Protein AF-A0A1Y2D642-F1 (afdb_monomer)

pLDDT: mean 75.13, std 18.16, range [33.19, 97.56]

Foldseek 3Di:
DDDDDPPDPDVVVVLVVVVVVLVVVLVVVLVVVVVVVVVLLVVLVVLAPDDPPPPQVPLPPFDFPDALVRVLVLLVDDPCVVVVLLVVLLVLLVVLSDPDPPPPDDDDDDDPDPPSVVSNVLSSVSNSLSVSCVVQVVPVQAQEFEDAPPPQCDPPRCLPAPLNVLSRRLSSLCSVQVVQFRNSPDDPVLSVCNNVSPLVSSLVSNVRSQQSSFSGAYEYEYRPCVSNCPPPRVVVVVVVLVSVLVVQCVQVVSPRNDRGHHYKYKYKQLVNPPRSVVRQDPPWDWDFPPDPDDPDDDPPDDGIIITIHD

Secondary structure (DSSP, 8-state):
-------PPPHHHHHHHHHHHHHHHHHHHHHHHHHHHHHHHHHHHHH--S-TTTTTTTGGGS--SS-HHHHHHHHT--TTHHHHHHHHHHHHHHHHTS--TT----S--SS-HHHHHHHHHHHHHHHHHHHHHHHHHTSSSEEEEEEETTTT--TT-TT-HHHHHHHHHHHHHHHHSGGG---TT--HHHHHHHHTT-HHHHHHHHHHHHHHTTTSEEEEEEE-GGGGGSTTSHHHHHHHHHHHHHHHHHHHS--TT--PPEEEEEEE-GGG-SSHHHHS-TT-EEEE---TT--SS-------EEEEE-

Radius of gyration: 22.33 Å; Cα contacts (8 Å, |Δi|>4): 357; chains: 1; bounding box: 70×54×50 Å

Sequence (310 aa):
MPGSASLRPPLGDALHNRIASLEKNVEVAVSSTLEHLLDFERQTRLEQGQSNAQILAAVNSTKVFLTLNQLRDIVGVDSQLVNLDLEVAMLDAEQDASPTMNEIPGASDQMGEHHNLQEEAASLLMLLSCLLYRRLSKSGTVLPLIHLCGQHNGPDDPFNRPSGMLRHISAHLLDAEPDRVDLSAFNLDTIQGIQGSNLQYLQHLFRTPLMAATGRVVVLIIDEISWLEETPWDDEFGVVAQFWRNLVSVFNRGIPGQTGPVLKVLIKNPTVSRYAEQWLPNDSCVLDLADEGYTDEISLGFESAVGVAY

Organism: NCBI:txid1141098

Structure (mmCIF, N/CA/C/O backbone):
data_AF-A0A1Y2D642-F1
#
_entry.id   AF-A0A1Y2D642-F1
#
loop_
_atom_site.group_PDB
_atom_site.id
_atom_site.type_symbol
_atom_site.label_atom_id
_atom_site.label_alt_id
_atom_site.label_comp_id
_atom_site.label_asym_id
_atom_site.label_entity_id
_atom_site.label_seq_id
_atom_site.pdbx_PDB_ins_code
_atom_site.Cartn_x
_atom_site.Cartn_y
_atom_site.Cartn_z
_atom_site.occupancy
_atom_site.B_iso_or_equiv
_atom_site.auth_seq_id
_atom_site.auth_comp_id
_atom_site.auth_asym_id
_atom_site.auth_atom_id
_atom_site.pdbx_PDB_model_num
ATOM 1 N N . MET A 1 1 ? 48.994 32.990 -28.039 1.00 46.59 1 MET A N 1
ATOM 2 C CA . MET A 1 1 ? 47.558 32.719 -27.840 1.00 46.59 1 MET A CA 1
ATOM 3 C C . MET A 1 1 ? 47.397 32.132 -26.449 1.00 46.59 1 MET A C 1
ATOM 5 O O . MET A 1 1 ? 48.057 31.132 -26.192 1.00 46.59 1 MET A O 1
ATOM 9 N N . PRO A 1 2 ? 46.672 32.781 -25.526 1.00 44.19 2 PRO A N 1
ATOM 10 C CA . PRO A 1 2 ? 46.475 32.238 -24.189 1.00 44.19 2 PRO A CA 1
ATOM 11 C C . PRO A 1 2 ? 45.439 31.112 -24.260 1.00 44.19 2 PRO A C 1
ATOM 13 O O . PRO A 1 2 ? 44.370 31.286 -24.841 1.00 44.19 2 PRO A O 1
ATOM 16 N N . GLY A 1 3 ? 45.801 29.944 -23.727 1.00 46.41 3 GLY A N 1
ATOM 17 C CA . GLY A 1 3 ? 44.931 28.775 -23.667 1.00 46.41 3 GLY A CA 1
ATOM 18 C C . GLY A 1 3 ? 43.754 29.032 -22.732 1.00 46.41 3 GLY A C 1
ATOM 19 O O . GLY A 1 3 ? 43.944 29.373 -21.566 1.00 46.41 3 GLY A O 1
ATOM 20 N N . SER A 1 4 ? 42.544 28.881 -23.260 1.00 47.62 4 SER A N 1
ATOM 21 C CA . SER A 1 4 ? 41.301 28.899 -22.498 1.00 47.62 4 SER A CA 1
ATOM 22 C C . SER A 1 4 ? 41.257 27.672 -21.587 1.00 47.62 4 SER A C 1
ATOM 24 O O . SER A 1 4 ? 41.001 26.558 -22.046 1.00 47.62 4 SER A O 1
ATOM 26 N N . ALA A 1 5 ? 41.537 27.874 -20.300 1.00 49.25 5 ALA A N 1
ATOM 27 C CA . ALA A 1 5 ? 41.313 26.870 -19.272 1.00 49.25 5 ALA A CA 1
ATOM 28 C C . ALA A 1 5 ? 39.808 26.572 -19.203 1.00 49.25 5 ALA A C 1
ATOM 30 O O . ALA A 1 5 ? 39.004 27.451 -18.893 1.00 49.25 5 ALA A O 1
ATOM 31 N N . SER A 1 6 ? 39.432 25.342 -19.551 1.00 51.06 6 SER A N 1
ATOM 32 C CA . SER A 1 6 ? 38.058 24.862 -19.447 1.00 51.06 6 SER A CA 1
ATOM 33 C C . SER A 1 6 ? 37.718 24.692 -17.966 1.00 51.06 6 SER A C 1
ATOM 35 O O . SER A 1 6 ? 38.116 23.721 -17.329 1.00 51.06 6 SER A O 1
ATOM 37 N N . LEU A 1 7 ? 37.023 25.683 -17.409 1.00 47.72 7 LEU A N 1
ATOM 38 C CA . LEU A 1 7 ? 36.384 25.638 -16.096 1.00 47.72 7 LEU A CA 1
ATOM 39 C C . LEU A 1 7 ? 35.111 24.792 -16.207 1.00 47.72 7 LEU A C 1
ATOM 41 O O . LEU A 1 7 ? 34.004 25.323 -16.208 1.00 47.72 7 LEU A O 1
ATOM 45 N N . ARG A 1 8 ? 35.254 23.475 -16.360 1.00 46.72 8 ARG A N 1
ATOM 46 C CA . ARG A 1 8 ? 34.142 22.578 -16.042 1.00 46.72 8 ARG A CA 1
ATOM 47 C C . ARG A 1 8 ? 34.199 22.313 -14.538 1.00 46.72 8 ARG A C 1
ATOM 49 O O . ARG A 1 8 ? 35.253 21.876 -14.070 1.00 46.72 8 ARG A O 1
ATOM 56 N N . PRO A 1 9 ? 33.138 22.619 -13.770 1.00 48.28 9 PRO A N 1
ATOM 57 C CA . PRO A 1 9 ? 33.083 22.207 -12.376 1.00 48.28 9 PRO A CA 1
ATOM 58 C C . PRO A 1 9 ? 33.261 20.682 -12.307 1.00 48.28 9 PRO A C 1
ATOM 60 O O . PRO A 1 9 ? 32.799 19.979 -13.215 1.00 48.28 9 PRO A O 1
ATOM 63 N N . PRO A 1 10 ? 33.966 20.157 -11.290 1.00 55.72 10 PRO A N 1
ATOM 64 C CA . PRO A 1 10 ? 34.095 18.720 -11.124 1.00 55.72 10 PRO A CA 1
ATOM 65 C C . PRO A 1 10 ? 32.686 18.132 -11.014 1.00 55.72 10 PRO A C 1
ATOM 67 O O . PRO A 1 10 ? 31.860 18.618 -10.247 1.00 55.72 10 PRO A O 1
ATOM 70 N N . LEU A 1 11 ? 32.409 17.109 -11.822 1.00 47.12 11 LEU A N 1
ATOM 71 C CA . LEU A 1 11 ? 31.085 16.502 -12.003 1.00 47.12 11 LEU A CA 1
ATOM 72 C C . LEU A 1 11 ? 30.384 16.161 -10.669 1.00 47.12 11 LEU A C 1
ATOM 74 O O . LEU A 1 11 ? 29.165 16.263 -10.567 1.00 47.12 11 LEU A O 1
ATOM 78 N N . GLY A 1 12 ? 31.164 15.850 -9.626 1.00 46.94 12 GLY A N 1
ATOM 79 C CA . GLY A 1 12 ? 30.670 15.603 -8.270 1.00 46.94 12 GLY A CA 1
ATOM 80 C C . GLY A 1 12 ? 29.969 16.801 -7.619 1.00 46.94 12 GLY A C 1
ATOM 81 O O . GLY A 1 12 ? 28.929 16.610 -6.995 1.00 46.94 12 GLY A O 1
ATOM 82 N N . ASP A 1 13 ? 30.459 18.029 -7.812 1.00 54.34 13 ASP A N 1
ATOM 83 C CA . ASP A 1 13 ? 29.817 19.233 -7.258 1.00 54.34 13 ASP A CA 1
ATOM 84 C C . ASP A 1 13 ? 28.500 19.532 -7.985 1.00 54.34 13 ASP A C 1
ATOM 86 O O . ASP A 1 13 ? 27.524 19.966 -7.376 1.00 54.34 13 ASP A O 1
ATOM 90 N N . ALA A 1 14 ? 28.444 19.277 -9.295 1.00 53.94 14 ALA A N 1
ATOM 91 C CA . ALA A 1 14 ? 27.221 19.448 -10.076 1.00 53.94 14 ALA A CA 1
ATOM 92 C C . ALA A 1 14 ? 26.130 18.462 -9.629 1.00 53.94 14 ALA A C 1
ATOM 94 O O . ALA A 1 14 ? 24.973 18.851 -9.486 1.00 53.94 14 ALA A O 1
ATOM 95 N N . LEU A 1 15 ? 26.501 17.213 -9.349 1.00 49.19 15 LEU A N 1
ATOM 96 C CA . LEU A 1 15 ? 25.569 16.181 -8.909 1.00 49.19 15 LEU A CA 1
ATOM 97 C C . LEU A 1 15 ? 25.054 16.405 -7.485 1.00 49.19 15 LEU A C 1
ATOM 99 O O . LEU A 1 15 ? 23.849 16.352 -7.273 1.00 49.19 15 LEU A O 1
ATOM 103 N N . HIS A 1 16 ? 25.926 16.750 -6.532 1.00 56.56 16 HIS A N 1
ATOM 104 C CA . HIS A 1 16 ? 25.499 17.089 -5.167 1.00 56.56 16 HIS A CA 1
ATOM 105 C C . HIS A 1 16 ? 24.541 18.283 -5.155 1.00 56.56 16 HIS A C 1
ATOM 107 O O . HIS A 1 16 ? 23.543 18.273 -4.440 1.00 56.56 16 HIS A O 1
ATOM 113 N N . ASN A 1 17 ? 24.805 19.299 -5.982 1.00 63.34 17 ASN A N 1
ATOM 114 C CA . ASN A 1 17 ? 23.896 20.433 -6.125 1.00 63.34 17 ASN A CA 1
ATOM 115 C C . ASN A 1 17 ? 22.564 20.029 -6.782 1.00 63.34 17 ASN A C 1
ATOM 117 O O . ASN A 1 17 ? 21.526 20.559 -6.390 1.00 63.34 17 ASN A O 1
ATOM 121 N N . ARG A 1 18 ? 22.563 19.080 -7.733 1.00 58.78 18 ARG A N 1
ATOM 122 C CA . ARG A 1 18 ? 21.328 18.525 -8.317 1.00 58.78 18 ARG A CA 1
ATOM 123 C C . ARG A 1 18 ? 20.532 17.716 -7.300 1.00 58.78 18 ARG A C 1
ATOM 125 O O . ARG A 1 18 ? 19.336 17.947 -7.208 1.00 58.78 18 ARG A O 1
ATOM 132 N N . ILE A 1 19 ? 21.171 16.853 -6.508 1.00 55.72 19 ILE A N 1
ATOM 133 C CA . ILE A 1 19 ? 20.513 16.096 -5.432 1.00 55.72 19 ILE A CA 1
ATOM 134 C C . ILE A 1 19 ? 19.930 17.061 -4.402 1.00 55.72 19 ILE A C 1
ATOM 136 O O . ILE A 1 19 ? 18.740 16.997 -4.141 1.00 55.72 19 ILE A O 1
ATOM 140 N N . ALA A 1 20 ? 20.701 18.030 -3.903 1.00 65.88 20 ALA A N 1
ATOM 141 C CA . ALA A 1 20 ? 20.197 19.013 -2.941 1.00 65.88 20 ALA A CA 1
ATOM 142 C C . ALA A 1 20 ? 19.057 19.879 -3.516 1.00 65.88 20 ALA A C 1
ATOM 144 O O . ALA A 1 20 ? 18.110 20.233 -2.812 1.00 65.88 20 ALA A O 1
ATOM 145 N N . SER A 1 21 ? 19.121 20.226 -4.806 1.00 66.62 21 SER A N 1
ATOM 146 C CA . SER A 1 21 ? 18.031 20.932 -5.487 1.00 66.62 21 SER A CA 1
ATOM 147 C C . SER A 1 21 ? 16.805 20.042 -5.675 1.00 66.62 21 SER A C 1
ATOM 149 O O . SER A 1 21 ? 15.688 20.524 -5.506 1.00 66.62 21 SER A O 1
ATOM 151 N N . LEU A 1 22 ? 16.994 18.760 -5.994 1.00 58.06 22 LEU A N 1
ATOM 152 C CA . LEU A 1 22 ? 15.921 17.782 -6.114 1.00 58.06 22 LEU A CA 1
ATOM 153 C C . LEU A 1 22 ? 15.274 17.558 -4.752 1.00 58.06 22 LEU A C 1
ATOM 155 O O . LEU A 1 22 ? 14.072 17.714 -4.650 1.00 58.06 22 LEU A O 1
ATOM 159 N N . GLU A 1 23 ? 16.046 17.317 -3.694 1.00 62.22 23 GLU A N 1
ATOM 160 C CA . GLU A 1 23 ? 15.565 17.222 -2.314 1.00 62.22 23 GLU A CA 1
ATOM 161 C C . GLU A 1 23 ? 14.750 18.448 -1.916 1.00 62.22 23 GLU A C 1
ATOM 163 O O . GLU A 1 23 ? 13.693 18.303 -1.312 1.00 62.22 23 GLU A O 1
ATOM 168 N N . LYS A 1 24 ? 15.196 19.653 -2.289 1.00 69.25 24 LYS A N 1
ATOM 169 C CA . LYS A 1 24 ? 14.462 20.892 -2.023 1.00 69.25 24 LYS A CA 1
ATOM 170 C C . LYS A 1 24 ? 13.168 20.987 -2.833 1.00 69.25 24 LYS A C 1
ATOM 172 O O . LYS A 1 24 ? 12.138 21.362 -2.279 1.00 69.25 24 LYS A O 1
ATOM 177 N N . ASN A 1 25 ? 13.197 20.663 -4.124 1.00 60.81 25 ASN A N 1
ATOM 178 C CA . ASN A 1 25 ? 12.014 20.693 -4.990 1.00 60.81 25 ASN A CA 1
ATOM 179 C C . ASN A 1 25 ? 10.996 19.629 -4.566 1.00 60.81 25 ASN A C 1
ATOM 181 O O . ASN A 1 25 ? 9.805 19.910 -4.472 1.00 60.81 25 ASN A O 1
ATOM 185 N N . VAL A 1 26 ? 11.481 18.440 -4.221 1.00 58.78 26 VAL A N 1
ATOM 186 C CA . VAL A 1 26 ? 10.732 17.353 -3.598 1.00 58.78 26 VAL A CA 1
ATOM 187 C C . VAL A 1 26 ? 10.176 17.805 -2.261 1.00 58.78 26 VAL A C 1
ATOM 189 O O . VAL A 1 26 ? 9.001 17.596 -2.007 1.00 58.78 26 VAL A O 1
ATOM 192 N N . GLU A 1 27 ? 10.954 18.470 -1.410 1.00 63.81 27 GLU A N 1
ATOM 193 C CA . GLU A 1 27 ? 10.462 18.975 -0.131 1.00 63.81 27 GLU A CA 1
ATOM 194 C C . GLU A 1 27 ? 9.336 19.990 -0.334 1.00 63.81 27 GLU A C 1
ATOM 196 O O . GLU A 1 27 ? 8.335 19.925 0.377 1.00 63.81 27 GLU A O 1
ATOM 201 N N . VAL A 1 28 ? 9.439 20.867 -1.335 1.00 67.75 28 VAL A N 1
ATOM 202 C CA . VAL A 1 28 ? 8.366 21.798 -1.708 1.00 67.75 28 VAL A CA 1
ATOM 203 C C . VAL A 1 28 ? 7.140 21.049 -2.242 1.00 67.75 28 VAL A C 1
ATOM 205 O O . VAL A 1 28 ? 6.034 21.299 -1.764 1.00 67.75 28 VAL A O 1
ATOM 208 N N . ALA A 1 29 ? 7.311 20.102 -3.167 1.00 58.81 29 ALA A N 1
ATOM 209 C CA . ALA A 1 29 ? 6.216 19.330 -3.761 1.00 58.81 29 ALA A CA 1
ATOM 210 C C . ALA A 1 29 ? 5.511 18.432 -2.731 1.00 58.81 29 ALA A C 1
ATOM 212 O O . ALA A 1 29 ? 4.282 18.394 -2.664 1.00 58.81 29 ALA A O 1
ATOM 213 N N . VAL A 1 30 ? 6.279 17.756 -1.874 1.00 60.81 30 VAL A N 1
ATOM 214 C CA . VAL A 1 30 ? 5.790 16.946 -0.752 1.00 60.81 30 VAL A CA 1
ATOM 215 C C . VAL A 1 30 ? 5.088 17.83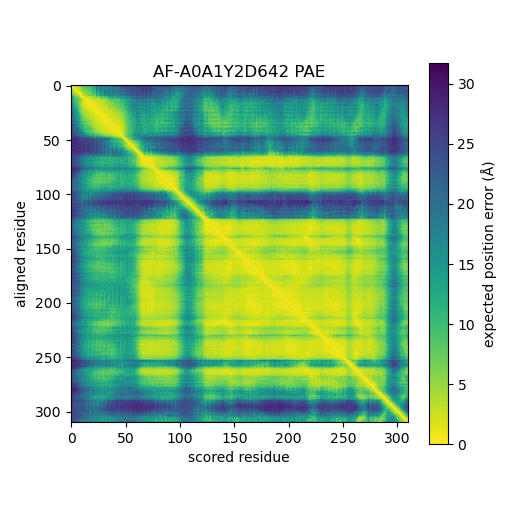1 0.268 1.00 60.81 30 VAL A C 1
ATOM 217 O O . VAL A 1 30 ? 4.024 17.449 0.742 1.00 60.81 30 VAL A O 1
ATOM 220 N N . SER A 1 31 ? 5.631 19.008 0.595 1.00 70.06 31 SER A N 1
ATOM 221 C CA . SER A 1 31 ? 4.986 19.941 1.530 1.00 70.06 31 SER A CA 1
ATOM 222 C C . SER A 1 31 ? 3.672 20.467 0.970 1.00 70.06 31 SER A C 1
ATOM 224 O O . SER A 1 31 ? 2.673 20.436 1.676 1.00 70.06 31 SER A O 1
ATOM 226 N N . SER A 1 32 ? 3.637 20.857 -0.305 1.00 67.88 32 SER A N 1
ATOM 227 C CA . SER A 1 32 ? 2.409 21.281 -0.983 1.00 67.88 32 SER A CA 1
ATOM 228 C C . SER A 1 32 ? 1.377 20.149 -1.036 1.00 67.88 32 SER A C 1
ATOM 230 O O . SER A 1 32 ? 0.223 20.343 -0.658 1.00 67.88 32 SER A O 1
ATOM 232 N N . THR A 1 33 ? 1.790 18.936 -1.414 1.00 62.44 33 THR A N 1
ATOM 233 C CA . THR A 1 33 ? 0.914 17.752 -1.427 1.00 62.44 33 THR A CA 1
ATOM 234 C C . THR A 1 33 ? 0.387 17.448 -0.026 1.00 62.44 33 THR A C 1
ATOM 236 O O . THR A 1 33 ? -0.803 17.196 0.150 1.00 62.44 33 THR A O 1
ATOM 239 N N . LEU A 1 34 ? 1.249 17.513 0.991 1.00 67.88 34 LEU A N 1
ATOM 240 C CA . LEU A 1 34 ? 0.874 17.319 2.386 1.00 67.88 34 LEU A CA 1
ATOM 241 C C . LEU A 1 34 ? -0.105 18.400 2.855 1.00 67.88 34 LEU A C 1
ATOM 243 O O . LEU A 1 34 ? -1.088 18.064 3.503 1.00 67.88 34 LEU A O 1
ATOM 247 N N . GLU A 1 35 ? 0.114 19.669 2.516 1.00 73.94 35 GLU A N 1
ATOM 248 C CA . GLU A 1 35 ? -0.814 20.762 2.821 1.00 73.94 35 GLU A CA 1
ATOM 249 C C . GLU A 1 35 ? -2.183 20.522 2.184 1.00 73.94 35 GLU A C 1
ATOM 251 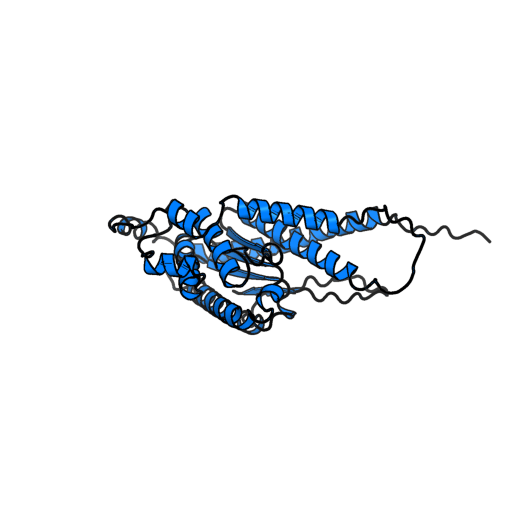O O . GLU A 1 35 ? -3.190 20.589 2.885 1.00 73.94 35 GLU A O 1
ATOM 256 N N . HIS A 1 36 ? -2.231 20.131 0.908 1.00 71.50 36 HIS A N 1
ATOM 257 C CA . HIS A 1 36 ? -3.478 19.767 0.236 1.00 71.50 36 HIS A CA 1
ATOM 258 C C . HIS A 1 36 ? -4.188 18.585 0.915 1.00 71.50 36 HIS A C 1
ATOM 260 O O . HIS A 1 36 ? -5.405 18.626 1.110 1.00 71.50 36 HIS A O 1
ATOM 266 N N . LEU A 1 37 ? -3.446 17.545 1.313 1.00 66.06 37 LEU A N 1
ATOM 267 C CA . LEU A 1 37 ? -3.997 16.391 2.032 1.00 66.06 37 LEU A CA 1
ATOM 268 C C . LEU A 1 37 ? -4.523 16.781 3.423 1.00 66.06 37 LEU A C 1
ATOM 270 O O . LEU A 1 37 ? -5.605 16.341 3.816 1.00 66.06 37 LEU A O 1
ATOM 274 N N . LEU A 1 38 ? -3.791 17.624 4.153 1.00 73.81 38 LEU A N 1
ATOM 275 C CA . LEU A 1 38 ? -4.173 18.108 5.481 1.00 73.81 38 LEU A CA 1
ATOM 276 C C . LEU A 1 38 ? -5.354 19.085 5.424 1.00 73.81 38 LEU A C 1
ATOM 278 O O . LEU A 1 38 ? -6.195 19.083 6.322 1.00 73.81 38 LEU A O 1
ATOM 282 N N . ASP A 1 39 ? -5.453 19.917 4.391 1.00 74.31 39 ASP A N 1
ATOM 283 C CA . ASP A 1 39 ? -6.594 20.811 4.181 1.00 74.31 39 ASP A CA 1
ATOM 284 C C . ASP A 1 39 ? -7.860 20.031 3.846 1.00 74.31 39 ASP A C 1
ATOM 286 O O . ASP A 1 39 ? -8.911 20.283 4.443 1.00 74.31 39 ASP A O 1
ATOM 290 N N . PHE A 1 40 ? -7.745 19.027 2.976 1.00 68.44 40 PHE A N 1
ATOM 291 C CA . PHE A 1 40 ? -8.832 18.096 2.699 1.00 68.44 40 PHE A CA 1
ATOM 292 C C . PHE A 1 40 ? -9.285 17.369 3.975 1.00 68.44 40 PHE A C 1
ATOM 294 O O . PHE A 1 40 ? -10.482 17.294 4.265 1.00 68.44 40 PHE A O 1
ATOM 301 N N . GLU A 1 41 ? -8.344 16.885 4.792 1.00 66.81 41 GLU A N 1
ATOM 302 C CA . GLU A 1 41 ? -8.649 16.268 6.086 1.00 66.81 41 GLU A CA 1
ATOM 303 C C . GLU A 1 41 ? -9.375 17.243 7.024 1.00 66.81 41 GLU A C 1
ATOM 305 O O . GLU A 1 41 ? -10.382 16.882 7.639 1.00 66.81 41 GLU A O 1
ATOM 310 N N . ARG A 1 42 ? -8.888 18.485 7.143 1.00 72.12 42 ARG A N 1
ATOM 311 C CA . ARG A 1 42 ? -9.503 19.513 7.993 1.00 72.12 42 ARG A CA 1
ATOM 312 C C . ARG A 1 42 ? -10.941 19.798 7.575 1.00 72.12 42 ARG A C 1
ATOM 314 O O . ARG A 1 42 ? -11.805 19.861 8.450 1.00 72.12 42 ARG A O 1
ATOM 321 N N . GLN A 1 43 ? -11.207 19.922 6.276 1.00 70.12 43 GLN A N 1
ATOM 322 C CA . GLN A 1 43 ? -12.568 20.076 5.750 1.00 70.12 43 GLN A CA 1
ATOM 323 C C . GLN A 1 43 ? -13.437 18.866 6.108 1.00 70.12 43 GLN A C 1
ATOM 325 O O . GLN A 1 43 ? -14.500 19.026 6.705 1.00 70.12 43 GLN A O 1
ATOM 330 N N . THR A 1 44 ? -12.919 17.659 5.874 1.00 62.62 44 THR A N 1
ATOM 331 C CA . THR A 1 44 ? -13.609 16.398 6.179 1.00 62.62 44 THR A CA 1
ATOM 332 C C . THR A 1 44 ? -13.963 16.291 7.671 1.00 62.62 44 THR A C 1
ATOM 334 O O . THR A 1 44 ? -15.079 15.927 8.030 1.00 62.62 44 THR A O 1
ATOM 337 N N . ARG A 1 45 ? -13.051 16.674 8.575 1.00 64.12 45 ARG A N 1
ATOM 338 C CA . ARG A 1 45 ? -13.286 16.650 10.031 1.00 64.12 45 ARG A CA 1
ATOM 339 C C . ARG A 1 45 ? -14.302 17.690 10.503 1.00 64.12 45 ARG A C 1
ATOM 341 O O . ARG A 1 45 ? -15.069 17.394 11.418 1.00 64.12 45 ARG A O 1
ATOM 348 N N . LEU A 1 46 ? -14.303 18.893 9.923 1.00 65.31 46 LEU A N 1
ATOM 349 C CA . LEU A 1 46 ? -15.261 19.950 10.278 1.00 65.31 46 LEU A CA 1
ATOM 350 C C . LEU A 1 46 ? -16.704 19.543 9.952 1.00 65.31 46 LEU A C 1
ATOM 352 O O . LEU A 1 46 ? -17.625 19.923 10.672 1.00 65.31 46 LEU A O 1
ATOM 356 N N . GLU A 1 47 ? -16.892 18.720 8.924 1.00 61.34 47 GLU A N 1
ATOM 357 C CA . GLU A 1 47 ? -18.200 18.209 8.510 1.00 61.34 47 GLU A CA 1
ATOM 358 C C . GLU A 1 47 ? -18.677 16.989 9.328 1.00 61.34 47 GLU A C 1
ATOM 360 O O . GLU A 1 47 ? -19.859 16.652 9.296 1.00 61.34 47 GLU A O 1
ATOM 365 N N . GLN A 1 48 ? -17.795 16.332 10.095 1.00 62.75 48 GLN A N 1
ATOM 366 C CA . GLN A 1 48 ? -18.018 14.977 10.638 1.00 62.75 48 GLN A CA 1
ATOM 367 C C . GLN A 1 48 ? -18.051 14.872 12.177 1.00 62.75 48 GLN A C 1
ATOM 369 O O . GLN A 1 48 ? -17.817 13.804 12.749 1.00 62.75 48 GLN A O 1
ATOM 374 N N . GLY A 1 49 ? -18.347 15.960 12.890 1.00 49.00 49 GLY A N 1
ATOM 375 C CA . GLY A 1 49 ? -18.431 15.946 14.354 1.00 49.00 49 GLY A CA 1
ATOM 376 C C . GLY A 1 49 ? -19.397 14.884 14.922 1.00 49.00 49 GLY A C 1
ATOM 377 O O . GLY A 1 49 ? -20.600 14.975 14.717 1.00 49.00 49 GLY A O 1
ATOM 378 N N . GLN A 1 50 ? -18.847 13.963 15.734 1.00 52.03 50 GLN A N 1
ATOM 379 C CA . GLN A 1 50 ? -19.512 13.054 16.698 1.00 52.03 50 GLN A CA 1
ATOM 380 C C . GLN A 1 50 ? -20.246 11.798 16.157 1.00 52.03 50 GLN A C 1
ATOM 382 O O . GLN A 1 50 ? -21.467 11.784 16.082 1.00 52.03 50 GLN A O 1
ATOM 387 N N . SER A 1 51 ? -19.538 10.671 15.936 1.00 53.44 51 SER A N 1
ATOM 388 C CA . SER A 1 51 ? -20.196 9.333 15.877 1.00 53.44 51 SER A CA 1
ATOM 389 C C . SER A 1 51 ? -19.324 8.085 16.183 1.00 53.44 51 SER A C 1
ATOM 391 O O . SER A 1 51 ? -19.844 6.969 16.206 1.00 53.44 51 SER A O 1
ATOM 393 N N . ASN A 1 52 ? -18.017 8.200 16.456 1.00 53.19 52 ASN A N 1
ATOM 394 C CA . ASN A 1 52 ? -17.111 7.027 16.399 1.00 53.19 52 ASN A CA 1
ATOM 395 C C . ASN A 1 52 ? -17.090 6.099 17.626 1.00 53.19 52 ASN A C 1
ATOM 397 O O . ASN A 1 52 ? -16.651 4.957 17.519 1.00 53.19 52 ASN A O 1
ATOM 401 N N . ALA A 1 53 ? -17.572 6.539 18.789 1.00 52.19 53 ALA A N 1
ATOM 402 C CA . ALA A 1 53 ? -17.425 5.760 20.023 1.00 52.19 53 ALA A CA 1
ATOM 403 C C . ALA A 1 53 ? -18.407 4.574 20.151 1.00 52.19 53 ALA A C 1
ATOM 405 O O . ALA A 1 53 ? -18.162 3.666 20.939 1.00 52.19 53 ALA A O 1
ATOM 406 N N . GLN A 1 54 ? -19.515 4.560 19.400 1.00 52.78 54 GLN A N 1
ATOM 407 C CA . GLN A 1 54 ? -20.593 3.575 19.592 1.00 52.78 54 GLN A CA 1
ATOM 408 C C . GLN A 1 54 ? -20.434 2.294 18.751 1.00 52.78 54 GLN A C 1
ATOM 410 O O . GLN A 1 54 ? -20.966 1.256 19.134 1.00 52.78 54 GLN A O 1
ATOM 415 N N . ILE A 1 55 ? -19.671 2.329 17.652 1.00 52.69 55 ILE A N 1
ATOM 416 C CA . ILE A 1 55 ? -19.509 1.182 16.735 1.00 52.69 55 ILE A CA 1
ATOM 417 C C . ILE A 1 55 ? -18.469 0.172 17.263 1.00 52.69 55 ILE A C 1
ATOM 419 O O . ILE A 1 55 ? -18.670 -1.035 17.158 1.00 52.69 55 ILE A O 1
ATOM 423 N N . LEU A 1 56 ? -17.409 0.644 17.931 1.00 49.03 56 LEU A N 1
ATOM 424 C CA . LEU A 1 56 ? -16.335 -0.201 18.483 1.00 49.03 56 LEU A CA 1
ATOM 425 C C . LEU A 1 56 ? -16.789 -1.133 19.624 1.00 49.03 56 LEU A C 1
ATOM 427 O O . LEU A 1 56 ? -16.179 -2.174 19.846 1.00 49.03 56 LEU A O 1
ATOM 431 N N . ALA A 1 57 ? -17.872 -0.805 20.335 1.00 49.00 57 ALA A N 1
ATOM 432 C CA . ALA A 1 57 ? -18.345 -1.611 21.463 1.00 49.00 57 ALA A CA 1
ATOM 433 C C . ALA A 1 57 ? -19.109 -2.887 21.043 1.00 49.00 57 ALA A C 1
ATOM 435 O O . ALA A 1 57 ? -19.221 -3.817 21.841 1.00 49.00 57 ALA A O 1
ATOM 436 N N . ALA A 1 58 ? -19.626 -2.957 19.809 1.00 49.22 58 ALA A N 1
ATOM 437 C CA . ALA A 1 58 ? -20.477 -4.061 19.350 1.00 49.22 58 ALA A CA 1
ATOM 438 C C . ALA A 1 58 ? -19.699 -5.263 18.769 1.00 49.22 58 ALA A C 1
ATOM 440 O O . ALA A 1 58 ? -20.224 -6.375 18.741 1.00 49.22 58 ALA A O 1
ATOM 441 N N . VAL A 1 59 ? -18.444 -5.067 18.350 1.00 53.44 59 VAL A N 1
ATOM 442 C CA . VAL A 1 59 ? -17.621 -6.086 17.661 1.00 53.44 59 VAL A CA 1
ATOM 443 C C . VAL A 1 59 ? -17.105 -7.184 18.616 1.00 53.44 59 VAL A C 1
ATOM 445 O O . VAL A 1 59 ? -16.807 -8.300 18.199 1.00 53.44 59 VAL A O 1
ATOM 448 N N . ASN A 1 60 ? -17.107 -6.940 19.930 1.00 48.34 60 ASN A N 1
ATOM 449 C CA . ASN A 1 60 ? -16.469 -7.806 20.934 1.00 48.34 60 ASN A CA 1
ATOM 450 C C . ASN A 1 60 ? -17.235 -9.086 21.346 1.00 48.34 60 ASN A C 1
ATOM 452 O O . ASN A 1 60 ? -16.845 -9.721 22.325 1.00 48.34 60 ASN A O 1
ATOM 456 N N . SER A 1 61 ? -18.310 -9.498 20.656 1.00 51.28 61 SER A N 1
ATOM 457 C CA . SER A 1 61 ? -19.068 -10.716 21.036 1.00 51.28 61 SER A CA 1
ATOM 458 C C . SER A 1 61 ? -18.954 -11.898 20.066 1.00 51.28 61 SER A C 1
ATOM 460 O O . SER A 1 61 ? -19.435 -12.993 20.367 1.00 51.28 61 SER A O 1
ATOM 462 N N . THR A 1 62 ? -18.289 -11.720 18.926 1.00 57.91 62 THR A N 1
ATOM 463 C CA . THR A 1 62 ? -18.144 -12.767 17.908 1.00 57.91 62 THR A CA 1
ATOM 464 C C . THR A 1 62 ? -16.903 -13.611 18.178 1.00 57.91 62 THR A C 1
ATOM 466 O O . THR A 1 62 ? -15.813 -13.097 18.415 1.00 57.91 62 THR A O 1
ATOM 469 N N . LYS A 1 63 ? -17.054 -14.938 18.159 1.00 61.72 63 LYS A N 1
ATOM 470 C CA . LYS A 1 63 ? -15.955 -15.881 18.389 1.00 61.72 63 LYS A CA 1
ATOM 471 C C . LYS A 1 63 ? -14.983 -15.830 17.206 1.00 61.72 63 LYS A C 1
ATOM 473 O O . LYS A 1 63 ? -15.247 -16.431 16.170 1.00 61.72 63 LYS A O 1
ATOM 478 N N . VAL A 1 64 ? -13.881 -15.104 17.361 1.00 72.25 64 VAL A N 1
ATOM 479 C CA . VAL A 1 64 ? -12.845 -14.981 16.328 1.00 72.25 64 VAL A CA 1
ATOM 480 C C . VAL A 1 64 ? -12.087 -16.311 16.199 1.00 72.25 64 VAL A C 1
ATOM 482 O O . VAL A 1 64 ? -11.660 -16.887 17.199 1.00 72.25 64 VAL A O 1
ATOM 485 N N . PHE A 1 65 ? -11.959 -16.823 14.971 1.00 84.75 65 PHE A N 1
ATOM 486 C CA . PHE A 1 65 ? -11.294 -18.102 14.666 1.00 84.75 65 PHE A CA 1
ATOM 487 C C . PHE A 1 65 ? -9.760 -17.990 14.617 1.00 84.75 65 PHE A C 1
ATOM 489 O O . PHE A 1 65 ? -9.062 -18.993 14.747 1.00 84.75 65 PHE A O 1
ATOM 496 N N . LEU A 1 66 ? -9.242 -16.773 14.444 1.00 91.12 66 LEU A N 1
ATOM 497 C CA . LEU A 1 66 ? -7.845 -16.485 14.149 1.00 91.12 66 LEU A CA 1
ATOM 498 C C . LEU A 1 66 ? -7.375 -15.240 14.910 1.00 91.12 66 LEU A C 1
ATOM 500 O O . LEU A 1 66 ? -8.096 -14.251 14.997 1.00 91.12 66 LEU A O 1
ATOM 504 N N . THR A 1 67 ? -6.160 -15.260 15.444 1.00 90.94 67 THR A N 1
ATOM 505 C CA . THR A 1 67 ? -5.529 -14.055 16.005 1.00 90.94 67 THR A CA 1
ATOM 506 C C . THR A 1 67 ? -4.881 -13.216 14.903 1.00 90.94 67 THR A C 1
ATOM 508 O O . THR A 1 67 ? -4.531 -13.737 13.846 1.00 90.94 67 THR A O 1
ATOM 511 N N . LEU A 1 68 ? -4.650 -11.924 15.158 1.00 90.50 68 LEU A N 1
ATOM 512 C CA . LEU A 1 68 ? -3.971 -11.052 14.193 1.00 90.50 68 LEU A CA 1
ATOM 513 C C . LEU A 1 68 ? -2.581 -11.580 13.815 1.00 90.50 68 LEU A C 1
ATOM 515 O O . LEU A 1 68 ? -2.212 -11.548 12.649 1.00 90.50 68 LEU A O 1
ATOM 519 N N . ASN A 1 69 ? -1.838 -12.124 14.782 1.00 90.75 69 ASN A N 1
ATOM 520 C CA . ASN A 1 69 ? -0.517 -12.699 14.525 1.00 90.75 69 ASN A CA 1
ATOM 521 C C . ASN A 1 69 ? -0.599 -13.918 13.605 1.00 90.75 69 ASN A C 1
ATOM 523 O O . ASN A 1 69 ? 0.176 -14.016 12.667 1.00 90.75 69 ASN A O 1
ATOM 527 N N . GLN A 1 70 ? -1.594 -14.788 13.789 1.00 93.19 70 GLN A N 1
ATOM 528 C CA . GLN A 1 70 ? -1.786 -15.903 12.863 1.00 93.19 70 GLN A CA 1
ATOM 529 C C . GLN A 1 70 ? -2.180 -15.418 11.460 1.00 93.19 70 GLN A C 1
ATOM 531 O O . GLN A 1 70 ? -1.756 -16.017 10.477 1.00 93.19 70 GLN A O 1
ATOM 536 N N . LEU A 1 71 ? -2.968 -14.338 11.342 1.00 93.38 71 LEU A N 1
ATOM 537 C CA . LEU A 1 71 ? -3.248 -13.733 10.037 1.00 93.38 71 LEU A CA 1
ATOM 538 C C . LEU A 1 71 ? -1.968 -13.183 9.398 1.00 93.38 71 LEU A C 1
ATOM 540 O O . LEU A 1 71 ? -1.744 -13.439 8.222 1.00 93.38 71 LEU A O 1
ATOM 544 N N . ARG A 1 72 ? -1.109 -12.497 10.158 1.00 91.81 72 ARG A N 1
ATOM 545 C CA . ARG A 1 72 ? 0.198 -12.017 9.677 1.00 91.81 72 ARG A CA 1
ATOM 546 C C . ARG A 1 72 ? 1.074 -13.159 9.171 1.00 91.81 72 ARG A C 1
ATOM 548 O O . ARG A 1 72 ? 1.570 -13.076 8.053 1.00 91.81 72 ARG A O 1
ATOM 555 N N . ASP A 1 73 ? 1.159 -14.252 9.929 1.00 91.75 73 ASP A N 1
ATOM 556 C CA . ASP A 1 73 ? 1.904 -15.453 9.534 1.00 91.75 73 ASP A CA 1
ATOM 557 C C . ASP A 1 73 ? 1.372 -16.043 8.214 1.00 91.75 73 ASP A C 1
ATOM 559 O O . ASP A 1 73 ? 2.140 -16.472 7.358 1.00 91.75 73 ASP A O 1
ATOM 563 N N . ILE A 1 74 ? 0.048 -16.037 8.020 1.00 92.50 74 ILE A N 1
ATOM 564 C CA . ILE A 1 74 ? -0.615 -16.504 6.790 1.00 92.50 74 ILE A CA 1
ATOM 565 C C . ILE A 1 74 ? -0.349 -15.569 5.606 1.00 92.50 74 ILE A C 1
ATOM 567 O O . ILE A 1 74 ? -0.177 -16.023 4.470 1.00 92.50 74 ILE A O 1
ATOM 571 N N . VAL A 1 75 ? -0.364 -14.260 5.857 1.00 92.25 75 VAL A N 1
ATOM 572 C CA . VAL A 1 75 ? -0.026 -13.242 4.860 1.00 92.25 75 VAL A CA 1
ATOM 573 C C . VAL A 1 75 ? 1.457 -13.351 4.502 1.00 92.25 75 VAL A C 1
ATOM 575 O O . VAL A 1 75 ? 1.796 -13.115 3.348 1.00 92.25 75 VAL A O 1
ATOM 578 N N . GLY A 1 76 ? 2.296 -13.828 5.424 1.00 86.19 76 GLY A N 1
ATOM 579 C CA . GLY A 1 76 ? 3.713 -14.113 5.215 1.00 86.19 76 GLY A CA 1
ATOM 580 C C . GLY A 1 76 ? 4.601 -12.879 5.333 1.00 86.19 76 GLY A C 1
ATOM 581 O O . GLY A 1 76 ? 5.727 -12.911 4.852 1.00 86.19 76 GLY A O 1
ATOM 582 N N . VAL A 1 77 ? 4.098 -11.794 5.929 1.00 77.94 77 VAL A N 1
ATOM 583 C CA . VAL A 1 77 ? 4.824 -10.521 6.025 1.00 77.94 77 VAL A CA 1
ATOM 584 C C . VAL A 1 77 ? 5.440 -10.367 7.403 1.00 77.94 77 VAL A C 1
ATOM 586 O O . VAL A 1 77 ? 4.750 -10.434 8.421 1.00 77.94 77 VAL A O 1
ATOM 589 N N . ASP A 1 78 ? 6.747 -10.122 7.408 1.00 83.19 78 ASP A N 1
ATOM 590 C CA . ASP A 1 78 ? 7.446 -9.591 8.567 1.00 83.19 78 ASP A CA 1
ATOM 591 C C . ASP A 1 78 ? 7.064 -8.116 8.746 1.00 83.19 78 ASP A C 1
ATOM 593 O O . ASP A 1 78 ? 7.146 -7.328 7.807 1.00 83.19 78 ASP A O 1
ATOM 597 N N . SER A 1 79 ? 6.703 -7.719 9.965 1.00 78.75 79 SER A N 1
ATOM 598 C CA . SER A 1 79 ? 6.472 -6.315 10.333 1.00 78.75 79 SER A CA 1
ATOM 599 C C . SER A 1 79 ? 7.640 -5.369 10.012 1.00 78.75 79 SER A C 1
ATOM 601 O O . SER A 1 79 ? 7.466 -4.151 9.964 1.00 78.75 79 SER A O 1
ATOM 603 N N . GLN A 1 80 ? 8.845 -5.910 9.813 1.00 88.50 80 GLN A N 1
ATOM 604 C CA . GLN A 1 80 ? 10.028 -5.154 9.414 1.00 88.50 80 GLN A CA 1
ATOM 605 C C . GLN A 1 80 ? 10.220 -5.057 7.900 1.00 88.50 80 GLN A C 1
ATOM 607 O O . GLN A 1 80 ? 11.012 -4.217 7.479 1.00 88.50 80 GLN A O 1
ATOM 612 N N . LEU A 1 81 ? 9.501 -5.853 7.100 1.00 87.62 81 LEU A N 1
ATOM 613 C CA . LEU A 1 81 ? 9.687 -5.954 5.650 1.00 87.62 81 LEU A CA 1
ATOM 614 C C . LEU A 1 81 ? 9.644 -4.579 4.983 1.00 87.62 81 LEU A C 1
ATOM 616 O O . LEU A 1 81 ? 10.591 -4.192 4.322 1.00 87.62 81 LEU A O 1
ATOM 620 N N . VAL A 1 82 ? 8.630 -3.778 5.304 1.00 87.75 82 VAL A N 1
ATOM 621 C CA . VAL A 1 82 ? 8.463 -2.420 4.763 1.00 87.75 82 VAL A CA 1
ATOM 622 C C . VAL A 1 82 ? 9.668 -1.526 5.021 1.00 87.75 82 VAL A C 1
ATOM 624 O O . VAL A 1 82 ? 10.081 -0.751 4.164 1.00 87.75 82 VAL A O 1
ATOM 627 N N . ASN A 1 83 ? 10.202 -1.579 6.243 1.00 89.81 83 ASN A N 1
ATOM 628 C CA . ASN A 1 83 ? 11.337 -0.746 6.617 1.00 89.81 83 ASN A CA 1
ATOM 629 C C . ASN A 1 83 ? 12.601 -1.231 5.913 1.00 89.81 83 ASN A C 1
ATOM 631 O O . ASN A 1 83 ? 13.388 -0.399 5.478 1.00 89.81 83 ASN A O 1
ATOM 635 N N . LEU A 1 84 ? 12.762 -2.549 5.775 1.00 90.75 84 LEU A N 1
ATOM 636 C CA . LEU A 1 84 ? 13.864 -3.148 5.038 1.00 90.75 84 LEU A CA 1
ATOM 637 C C . LEU A 1 84 ? 13.802 -2.769 3.555 1.00 90.75 84 LEU A C 1
ATOM 639 O O . LEU A 1 84 ? 14.792 -2.286 3.021 1.00 90.75 84 LEU A O 1
ATOM 643 N N . ASP A 1 85 ? 12.638 -2.904 2.927 1.00 90.19 85 ASP A N 1
ATOM 644 C CA . ASP A 1 85 ? 12.389 -2.546 1.531 1.00 90.19 85 ASP A CA 1
ATOM 645 C C . ASP A 1 85 ? 12.692 -1.066 1.280 1.00 90.19 85 ASP A C 1
ATOM 647 O O . ASP A 1 85 ? 13.433 -0.723 0.361 1.00 90.19 85 ASP A O 1
ATOM 651 N N . LEU A 1 86 ? 12.219 -0.180 2.163 1.00 90.31 86 LEU A N 1
ATOM 652 C CA . LEU A 1 86 ? 12.535 1.248 2.114 1.00 90.31 86 LEU A CA 1
ATOM 653 C C . LEU A 1 86 ? 14.027 1.538 2.305 1.00 90.31 86 LEU A C 1
ATOM 655 O O . LEU A 1 86 ? 14.559 2.429 1.649 1.00 90.31 86 LEU A O 1
ATOM 659 N N . GLU A 1 87 ? 14.699 0.856 3.233 1.00 89.88 87 GLU A N 1
ATOM 660 C CA . GLU A 1 87 ? 16.132 1.045 3.474 1.00 89.88 87 GLU A CA 1
ATOM 661 C C . GLU A 1 87 ? 16.966 0.576 2.284 1.00 89.88 87 GLU A C 1
ATOM 663 O O . GLU A 1 87 ? 17.821 1.330 1.825 1.00 89.88 87 GLU A O 1
ATOM 668 N N . VAL A 1 88 ? 16.682 -0.614 1.753 1.00 88.88 88 VAL A N 1
ATOM 669 C CA . VAL A 1 88 ? 17.346 -1.164 0.566 1.00 88.88 88 VAL A CA 1
ATOM 670 C C . VAL A 1 88 ? 17.110 -0.256 -0.636 1.00 88.88 88 VAL A C 1
ATOM 672 O O . VAL A 1 88 ? 18.073 0.179 -1.251 1.00 88.88 88 VAL A O 1
ATOM 675 N N . ALA A 1 89 ? 15.862 0.145 -0.896 1.00 88.25 89 ALA A N 1
ATOM 676 C CA . ALA A 1 89 ? 15.535 1.052 -1.995 1.00 88.25 89 ALA A CA 1
ATOM 677 C C . ALA A 1 89 ? 16.275 2.387 -1.902 1.00 88.25 89 ALA A C 1
ATOM 679 O O . ALA A 1 89 ? 16.710 2.932 -2.911 1.00 88.25 89 ALA A O 1
ATOM 680 N N . MET A 1 90 ? 16.402 2.943 -0.695 1.00 86.56 90 MET A N 1
ATOM 681 C CA . MET A 1 90 ? 17.131 4.192 -0.506 1.00 86.56 90 MET A CA 1
ATOM 682 C C . MET A 1 90 ? 18.638 4.017 -0.678 1.00 86.56 90 MET A C 1
ATOM 684 O O . MET A 1 90 ? 19.260 4.891 -1.267 1.00 86.56 90 MET A O 1
ATOM 688 N N . LEU A 1 91 ? 19.218 2.913 -0.199 1.00 84.50 91 LEU A N 1
ATOM 689 C CA . LEU A 1 91 ? 20.639 2.614 -0.391 1.00 84.50 91 LEU A CA 1
ATOM 690 C C . LEU A 1 91 ? 20.974 2.387 -1.866 1.00 84.50 91 LEU A C 1
ATOM 692 O O . LEU A 1 91 ? 21.945 2.961 -2.354 1.00 84.50 91 LEU A O 1
ATOM 696 N N . ASP A 1 92 ? 20.154 1.605 -2.567 1.00 83.12 92 ASP A N 1
ATOM 697 C CA . ASP A 1 92 ? 20.299 1.357 -4.002 1.00 83.12 92 ASP A CA 1
ATOM 698 C C . ASP A 1 92 ? 20.175 2.678 -4.769 1.00 83.12 92 ASP A C 1
ATOM 700 O O . ASP A 1 92 ? 21.036 3.019 -5.579 1.00 83.12 92 ASP A O 1
ATOM 704 N N . ALA A 1 93 ? 19.177 3.500 -4.420 1.00 82.44 93 ALA A N 1
ATOM 705 C CA . ALA A 1 93 ? 19.012 4.800 -5.048 1.00 82.44 93 ALA A CA 1
ATOM 706 C C . ALA A 1 93 ? 20.194 5.755 -4.785 1.00 82.44 93 ALA A C 1
ATOM 708 O O . ALA A 1 93 ? 20.658 6.438 -5.697 1.00 82.44 93 ALA A O 1
ATOM 709 N N . GLU A 1 94 ? 20.715 5.805 -3.555 1.00 77.12 94 GLU A N 1
ATOM 710 C CA . GLU A 1 94 ? 21.885 6.620 -3.197 1.00 77.12 94 GLU A CA 1
ATOM 711 C C . GLU A 1 94 ? 23.162 6.155 -3.914 1.00 77.12 94 GLU A C 1
ATOM 713 O O . GLU A 1 94 ? 23.985 6.990 -4.313 1.00 77.12 94 GLU A O 1
ATOM 718 N N . GLN A 1 95 ? 23.328 4.839 -4.083 1.00 79.69 95 GLN A N 1
ATOM 719 C CA . GLN A 1 95 ? 24.459 4.247 -4.789 1.00 79.69 95 GLN A CA 1
ATOM 720 C C . GLN A 1 95 ? 24.410 4.570 -6.285 1.00 79.69 95 GLN A C 1
ATOM 722 O O . GLN A 1 95 ? 25.414 5.035 -6.827 1.00 79.69 95 GLN A O 1
ATOM 727 N N . ASP A 1 96 ? 23.254 4.404 -6.925 1.00 74.56 96 ASP A N 1
ATOM 728 C CA . ASP A 1 96 ? 23.067 4.726 -8.344 1.00 74.56 96 ASP A CA 1
ATOM 729 C C . ASP A 1 96 ? 23.189 6.233 -8.603 1.00 74.56 96 ASP A C 1
ATOM 731 O O . ASP A 1 96 ? 23.780 6.663 -9.593 1.00 74.56 96 ASP A O 1
ATOM 735 N N . ALA A 1 97 ? 22.718 7.065 -7.668 1.00 64.94 97 ALA A N 1
ATOM 736 C CA . ALA A 1 97 ? 22.870 8.516 -7.737 1.00 64.94 97 ALA A CA 1
ATOM 737 C C . ALA A 1 97 ? 24.305 8.996 -7.454 1.00 64.94 97 ALA A C 1
ATOM 739 O O . ALA A 1 97 ? 24.579 10.190 -7.571 1.00 64.94 97 ALA A O 1
ATOM 740 N N . SER A 1 98 ? 25.226 8.104 -7.080 1.00 64.19 98 SER A N 1
ATOM 741 C CA . SER A 1 98 ? 26.625 8.414 -6.789 1.00 64.19 98 SER A CA 1
ATOM 742 C C . SER A 1 98 ? 27.541 7.692 -7.786 1.00 64.19 98 SER A C 1
ATOM 744 O O . SER A 1 98 ? 28.140 6.675 -7.427 1.00 64.19 98 SER A O 1
ATOM 746 N N . PRO A 1 99 ? 27.730 8.209 -9.020 1.00 58.38 99 PRO A N 1
ATOM 747 C CA . PRO A 1 99 ? 28.666 7.644 -9.975 1.00 58.38 99 PRO A CA 1
ATOM 748 C C . PRO A 1 99 ? 30.054 7.715 -9.349 1.00 58.38 99 PRO A C 1
ATOM 750 O O . PRO A 1 99 ? 30.687 8.772 -9.237 1.00 58.38 99 PRO A O 1
ATOM 753 N N . THR A 1 100 ? 30.523 6.571 -8.865 1.00 54.91 100 THR A N 1
ATOM 754 C CA . THR A 1 100 ? 31.864 6.449 -8.323 1.00 54.91 100 THR A CA 1
ATOM 755 C C . THR A 1 100 ? 32.816 6.746 -9.474 1.00 54.91 100 THR A C 1
ATOM 757 O O . THR A 1 100 ? 32.807 6.067 -10.496 1.00 54.91 100 THR A O 1
ATOM 760 N N . MET A 1 101 ? 33.643 7.783 -9.316 1.00 48.72 101 MET A N 1
ATOM 761 C CA . MET A 1 101 ? 34.625 8.276 -10.298 1.00 48.72 101 MET A CA 1
ATOM 762 C C . MET A 1 101 ? 35.751 7.271 -10.648 1.00 48.72 101 MET A C 1
ATOM 764 O O . MET A 1 101 ? 36.858 7.675 -11.004 1.00 48.72 101 MET A O 1
ATOM 768 N N . ASN A 1 102 ? 35.523 5.965 -10.523 1.00 44.91 102 ASN A N 1
ATOM 769 C CA . ASN A 1 102 ? 36.556 4.942 -10.647 1.00 44.91 102 ASN A CA 1
ATOM 770 C C . ASN A 1 102 ? 36.695 4.345 -12.053 1.00 44.91 102 ASN A C 1
ATOM 772 O O . ASN A 1 102 ? 37.623 3.565 -12.270 1.00 44.91 102 ASN A O 1
ATOM 776 N N . GLU A 1 103 ? 35.886 4.751 -13.033 1.00 50.88 103 GLU A N 1
ATOM 777 C CA . GLU A 1 103 ? 36.162 4.425 -14.435 1.00 50.88 103 GLU A CA 1
ATOM 778 C C . GLU A 1 103 ? 37.044 5.498 -15.074 1.00 50.88 103 GLU A C 1
ATOM 780 O O . GLU A 1 103 ? 36.599 6.473 -15.677 1.00 50.88 103 GLU A O 1
ATOM 785 N N . ILE A 1 104 ? 38.352 5.307 -14.904 1.00 53.06 104 ILE A N 1
ATOM 786 C CA . ILE A 1 104 ? 39.378 5.999 -15.680 1.00 53.06 104 ILE A CA 1
ATOM 787 C C . ILE A 1 104 ? 39.160 5.621 -17.159 1.00 53.06 104 ILE A C 1
ATOM 789 O O . ILE A 1 104 ? 39.314 4.448 -17.509 1.00 53.06 104 ILE A O 1
ATOM 793 N N . PRO A 1 105 ? 38.821 6.578 -18.041 1.00 47.84 105 PRO A N 1
ATOM 794 C CA . PRO A 1 105 ? 38.481 6.294 -19.427 1.00 47.84 105 PRO A CA 1
ATOM 795 C C . PRO A 1 105 ? 39.719 5.812 -20.183 1.00 47.84 105 PRO A C 1
ATOM 797 O O . PRO A 1 105 ? 40.731 6.512 -20.276 1.00 47.84 105 PRO A O 1
ATOM 800 N N . GLY A 1 106 ? 39.639 4.599 -20.726 1.00 57.59 106 GLY A N 1
ATOM 801 C CA . GLY A 1 106 ? 40.785 3.990 -21.384 1.00 57.59 106 GLY A CA 1
ATOM 802 C C . GLY A 1 106 ? 40.534 2.677 -22.113 1.00 57.59 106 GLY A C 1
ATOM 803 O O . GLY A 1 106 ? 41.457 1.877 -22.135 1.00 57.59 106 GLY A O 1
ATOM 804 N N . ALA A 1 107 ? 39.351 2.429 -22.688 1.00 51.72 107 ALA A N 1
ATOM 805 C CA . ALA A 1 107 ? 39.155 1.550 -23.855 1.00 51.72 107 ALA A CA 1
ATOM 806 C C . ALA A 1 107 ? 37.661 1.379 -24.184 1.00 51.72 107 ALA A C 1
ATOM 808 O O . ALA A 1 107 ? 36.837 1.273 -23.285 1.00 51.72 107 ALA A O 1
ATOM 809 N N . SER A 1 108 ? 37.367 1.221 -25.477 1.00 48.06 108 SER A N 1
ATOM 810 C CA . SER A 1 108 ? 36.095 0.767 -26.075 1.00 48.06 108 SER A CA 1
ATOM 811 C C . SER A 1 108 ? 34.919 1.744 -26.056 1.00 48.06 108 SER A C 1
ATOM 813 O O . SER A 1 108 ? 33.978 1.650 -25.280 1.00 48.06 108 SER A O 1
ATOM 815 N N . ASP A 1 109 ? 35.002 2.638 -27.032 1.00 55.66 109 ASP A N 1
ATOM 816 C CA . ASP A 1 109 ? 33.955 3.484 -27.579 1.00 55.66 109 ASP A CA 1
ATOM 817 C C . ASP A 1 109 ? 32.877 2.649 -28.323 1.00 55.66 109 ASP A C 1
ATOM 819 O O . ASP A 1 109 ? 33.209 1.688 -29.023 1.00 55.66 109 ASP A O 1
ATOM 823 N N . GLN A 1 110 ? 31.622 3.113 -28.226 1.00 52.66 110 GLN A N 1
ATOM 824 C CA . GLN A 1 110 ? 30.442 2.838 -29.077 1.00 52.66 110 GLN A CA 1
ATOM 825 C C . GLN A 1 110 ? 29.593 1.568 -28.833 1.00 52.66 110 GLN A C 1
ATOM 827 O O . GLN A 1 110 ? 29.775 0.563 -29.513 1.00 52.66 110 GLN A O 1
ATOM 832 N N . MET A 1 111 ? 28.589 1.672 -27.934 1.00 46.34 111 MET A N 1
ATOM 833 C CA . MET A 1 111 ? 27.171 1.227 -28.115 1.00 46.34 111 MET A CA 1
ATOM 834 C C . MET A 1 111 ? 26.303 1.210 -26.822 1.00 46.34 111 MET A C 1
ATOM 836 O O . MET A 1 111 ? 25.226 0.619 -26.833 1.00 46.34 111 MET A O 1
ATOM 840 N N . GLY A 1 112 ? 26.707 1.847 -25.712 1.00 50.38 112 GLY A N 1
ATOM 841 C CA . GLY A 1 112 ? 26.047 1.665 -24.400 1.00 50.38 112 GLY A CA 1
ATOM 842 C C . GLY A 1 112 ? 25.293 2.851 -23.770 1.00 50.38 112 GLY A C 1
ATOM 843 O O . GLY A 1 112 ? 24.815 2.702 -22.654 1.00 50.38 112 GLY A O 1
ATOM 844 N N . GLU A 1 113 ? 25.176 4.021 -24.409 1.00 48.88 113 GLU A N 1
ATOM 845 C CA . GLU A 1 113 ? 24.750 5.251 -23.697 1.00 48.88 113 GLU A CA 1
ATOM 846 C C . GLU A 1 113 ? 23.259 5.326 -23.303 1.00 48.88 113 GLU A C 1
ATOM 848 O O . GLU A 1 113 ? 22.909 6.107 -22.423 1.00 48.88 113 GLU A O 1
ATOM 853 N N . HIS A 1 114 ? 22.370 4.508 -23.878 1.00 48.62 114 HIS A N 1
ATOM 854 C CA . HIS A 1 114 ? 20.935 4.573 -23.551 1.00 48.62 114 HIS A CA 1
ATOM 855 C C . HIS A 1 114 ? 20.511 3.755 -22.321 1.00 48.62 114 HIS A C 1
ATOM 857 O O . HIS A 1 114 ? 19.444 4.026 -21.779 1.00 48.62 114 HIS A O 1
ATOM 863 N N . HIS A 1 115 ? 21.314 2.789 -21.861 1.00 48.47 115 HIS A N 1
ATOM 864 C CA . HIS A 1 115 ? 20.929 1.954 -20.714 1.00 48.47 115 HIS A CA 1
ATOM 865 C C . HIS A 1 115 ? 21.143 2.653 -19.361 1.00 48.47 115 HIS A C 1
ATOM 867 O O . HIS A 1 115 ? 20.304 2.513 -18.480 1.00 48.47 115 HIS A O 1
ATOM 873 N N . ASN A 1 116 ? 22.189 3.478 -19.227 1.00 49.78 116 ASN A N 1
ATOM 874 C CA . ASN A 1 116 ? 22.549 4.106 -17.947 1.00 49.78 116 ASN A CA 1
ATOM 875 C C . ASN A 1 116 ? 21.551 5.180 -17.479 1.00 49.78 116 ASN A C 1
ATOM 877 O O . ASN A 1 116 ? 21.251 5.279 -16.297 1.00 49.78 116 ASN A O 1
ATOM 881 N N . LEU A 1 117 ? 20.998 5.978 -18.399 1.00 46.34 117 LEU A N 1
ATOM 882 C CA . LEU A 1 117 ? 20.111 7.095 -18.036 1.00 46.34 117 LEU A CA 1
ATOM 883 C C . LEU A 1 117 ? 18.742 6.633 -17.514 1.00 46.34 117 LEU A C 1
ATOM 885 O O . LEU A 1 117 ? 18.103 7.342 -16.739 1.00 46.34 117 LEU A O 1
ATOM 889 N N . GLN A 1 118 ? 18.279 5.461 -17.952 1.00 47.03 118 GLN A N 1
ATOM 890 C CA . GLN A 1 118 ? 17.010 4.889 -17.506 1.00 47.03 118 GLN A CA 1
ATOM 891 C C . GLN A 1 118 ? 17.146 4.228 -16.125 1.00 47.03 118 GLN A C 1
ATOM 893 O O . GLN A 1 118 ? 16.213 4.291 -15.329 1.00 47.03 118 GLN A O 1
ATOM 898 N N . GLU A 1 119 ? 18.322 3.671 -15.826 1.00 53.75 119 GLU A N 1
ATOM 899 C CA . GLU A 1 119 ? 18.676 3.106 -14.519 1.00 53.75 119 GLU A CA 1
ATOM 900 C C . GLU A 1 119 ? 18.861 4.226 -13.467 1.00 53.75 119 GLU A C 1
ATOM 902 O O . GLU A 1 119 ? 18.246 4.183 -12.402 1.00 53.75 119 GLU A O 1
ATOM 907 N N . GLU A 1 120 ? 19.551 5.323 -13.818 1.00 48.81 120 GLU A N 1
ATOM 908 C CA . GLU A 1 120 ? 19.710 6.508 -12.949 1.00 48.81 120 GLU A CA 1
ATOM 909 C C . GLU A 1 120 ? 18.374 7.219 -12.628 1.00 48.81 120 GLU A C 1
ATOM 911 O O . GLU A 1 120 ? 18.155 7.685 -11.506 1.00 48.81 120 GLU A O 1
ATOM 916 N N . ALA A 1 121 ? 17.451 7.313 -13.593 1.00 52.34 121 ALA A N 1
ATOM 917 C CA . ALA A 1 121 ? 16.147 7.950 -13.381 1.00 52.34 121 ALA A CA 1
ATOM 918 C C . ALA A 1 121 ? 15.192 7.092 -12.530 1.00 52.34 121 ALA A C 1
ATOM 920 O O . ALA A 1 121 ? 14.423 7.635 -11.727 1.00 52.34 121 ALA A O 1
ATOM 921 N N . ALA A 1 122 ? 15.261 5.763 -12.670 1.00 58.72 122 ALA A N 1
ATOM 922 C CA . ALA A 1 122 ? 14.502 4.831 -11.839 1.00 58.72 122 ALA A CA 1
ATOM 923 C C . ALA A 1 122 ? 14.881 4.980 -10.353 1.00 58.72 122 ALA A C 1
ATOM 925 O O . ALA A 1 122 ? 13.993 5.048 -9.496 1.00 58.72 122 ALA A O 1
ATOM 926 N N . SER A 1 123 ? 16.177 5.160 -10.073 1.00 67.69 123 SER A N 1
ATOM 927 C CA . SER A 1 123 ? 16.727 5.408 -8.736 1.00 67.69 123 SER A CA 1
ATOM 928 C C . SER A 1 123 ? 16.195 6.703 -8.088 1.00 67.69 123 SER A C 1
ATOM 930 O O . SER A 1 123 ? 15.674 6.671 -6.968 1.00 67.69 123 SER A O 1
ATOM 932 N N . LEU A 1 124 ? 16.219 7.845 -8.789 1.00 73.62 124 LEU A N 1
ATOM 933 C CA . LEU A 1 124 ? 15.789 9.132 -8.210 1.00 73.62 124 LEU A CA 1
ATOM 934 C C . LEU A 1 124 ? 14.294 9.184 -7.880 1.00 73.62 124 LEU A C 1
ATOM 936 O O . LEU A 1 124 ? 13.885 9.754 -6.865 1.00 73.62 124 LEU A O 1
ATOM 940 N N . LEU A 1 125 ? 13.460 8.602 -8.736 1.00 77.06 125 LEU A N 1
ATOM 941 C CA . LEU A 1 125 ? 12.022 8.590 -8.505 1.00 77.06 125 LEU A CA 1
ATOM 942 C C . LEU A 1 125 ? 11.629 7.586 -7.409 1.00 77.06 125 LEU A C 1
ATOM 944 O O . LEU A 1 125 ? 10.710 7.855 -6.639 1.00 77.06 125 LEU A O 1
ATOM 948 N N . MET A 1 126 ? 12.343 6.462 -7.296 1.00 84.69 126 MET A N 1
ATOM 949 C CA . MET A 1 126 ? 12.194 5.554 -6.156 1.00 84.69 126 MET A CA 1
ATOM 950 C C . MET A 1 126 ? 12.574 6.259 -4.845 1.00 84.69 126 MET A C 1
ATOM 952 O O . MET A 1 126 ? 11.821 6.210 -3.868 1.00 84.69 126 MET A O 1
ATOM 956 N N . LEU A 1 127 ? 13.684 7.008 -4.835 1.00 83.88 127 LEU A N 1
ATOM 957 C CA . LEU A 1 127 ? 14.085 7.831 -3.692 1.00 83.88 127 LEU A CA 1
ATOM 958 C C . LEU A 1 127 ? 12.993 8.839 -3.306 1.00 83.88 127 LEU A C 1
ATOM 960 O O . LEU A 1 127 ? 12.695 9.001 -2.121 1.00 83.88 127 LEU A O 1
ATOM 964 N N . LEU A 1 128 ? 12.349 9.479 -4.286 1.00 82.69 128 LEU A N 1
ATOM 965 C CA . LEU A 1 128 ? 11.216 10.374 -4.050 1.00 82.69 128 LEU A CA 1
ATOM 966 C C . LEU A 1 128 ? 10.057 9.658 -3.342 1.00 82.69 128 LEU A C 1
ATOM 968 O O . LEU A 1 128 ? 9.559 10.162 -2.332 1.00 82.69 128 LEU A O 1
ATOM 972 N N . SER A 1 129 ? 9.656 8.482 -3.826 1.00 87.88 129 SER A N 1
ATOM 973 C CA . SER A 1 129 ? 8.608 7.662 -3.207 1.00 87.88 129 SER A CA 1
ATOM 974 C C . SER A 1 129 ? 8.948 7.334 -1.743 1.00 87.88 129 SER A C 1
ATOM 976 O O . SER A 1 129 ? 8.117 7.530 -0.847 1.00 87.88 129 SER A O 1
ATOM 978 N N . CYS A 1 130 ? 10.198 6.951 -1.466 1.00 90.06 130 CYS A N 1
ATOM 979 C CA . CYS A 1 130 ? 10.696 6.685 -0.114 1.00 90.06 130 CYS A CA 1
ATOM 980 C C . CYS A 1 130 ? 10.691 7.935 0.787 1.00 90.06 130 CYS A C 1
ATOM 982 O O . CYS A 1 130 ? 10.256 7.885 1.945 1.00 90.06 130 CYS A O 1
ATOM 984 N N . LEU A 1 131 ? 11.146 9.082 0.274 1.00 87.00 131 LEU A N 1
ATOM 985 C CA . LEU A 1 131 ? 11.166 10.349 1.010 1.00 87.00 131 LEU A CA 1
ATOM 986 C C . LEU A 1 131 ? 9.749 10.837 1.328 1.00 87.00 131 LEU A C 1
ATOM 988 O O . LEU A 1 131 ? 9.479 11.237 2.468 1.00 87.00 131 LEU A O 1
ATOM 992 N N . LEU A 1 132 ? 8.834 10.757 0.359 1.00 86.38 132 LEU A N 1
ATOM 993 C CA . LEU A 1 132 ? 7.420 11.068 0.548 1.00 86.38 132 LEU A CA 1
ATOM 994 C C . LEU A 1 132 ? 6.820 10.170 1.635 1.00 86.38 132 LEU A C 1
ATOM 996 O O . LEU A 1 132 ? 6.255 10.685 2.601 1.00 86.38 132 LEU A O 1
ATOM 1000 N N . TYR A 1 133 ? 7.016 8.851 1.549 1.00 92.56 133 TYR A N 1
ATOM 1001 C CA . TYR A 1 133 ? 6.553 7.904 2.566 1.00 92.56 133 TYR A CA 1
ATOM 1002 C C . TYR A 1 133 ? 7.049 8.269 3.974 1.00 92.56 133 TYR A C 1
ATOM 1004 O O . TYR A 1 133 ? 6.257 8.343 4.922 1.00 92.56 133 TYR A O 1
ATOM 1012 N N . ARG A 1 134 ? 8.349 8.568 4.128 1.00 90.75 134 ARG A N 1
ATOM 1013 C CA . ARG A 1 134 ? 8.948 8.961 5.417 1.00 90.75 134 ARG A CA 1
ATOM 1014 C C . ARG A 1 134 ? 8.364 10.263 5.959 1.00 90.75 134 ARG A C 1
ATOM 1016 O O . ARG A 1 134 ? 8.231 10.415 7.175 1.00 90.75 134 ARG A O 1
ATOM 1023 N N . ARG A 1 135 ? 8.034 11.222 5.091 1.00 87.62 135 ARG A N 1
ATOM 1024 C CA . ARG A 1 135 ? 7.415 12.494 5.492 1.00 87.62 135 ARG A CA 1
ATOM 1025 C C . ARG A 1 135 ? 5.961 12.300 5.907 1.00 87.62 135 ARG A C 1
ATOM 1027 O O . ARG A 1 135 ? 5.593 12.752 6.990 1.00 87.62 135 ARG A O 1
ATOM 1034 N N . LEU A 1 136 ? 5.174 11.573 5.115 1.00 88.06 136 LEU A N 1
ATOM 1035 C CA . LEU A 1 136 ? 3.784 11.246 5.445 1.00 88.06 136 LEU A CA 1
ATOM 1036 C C . LEU A 1 136 ? 3.691 10.455 6.758 1.00 88.06 136 LEU A C 1
ATOM 1038 O O . LEU A 1 136 ? 2.855 10.764 7.601 1.00 88.06 136 LEU A O 1
ATOM 1042 N N . SER A 1 137 ? 4.614 9.521 6.998 1.00 91.19 137 SER A N 1
ATOM 1043 C CA . SER A 1 137 ? 4.663 8.722 8.233 1.00 91.19 137 SER A CA 1
ATOM 1044 C C . SER A 1 137 ? 4.822 9.572 9.501 1.00 91.19 137 SER A C 1
ATOM 1046 O O . SER A 1 137 ? 4.388 9.173 10.580 1.00 91.19 137 SER A O 1
ATOM 1048 N N . LYS A 1 138 ? 5.414 10.770 9.395 1.00 89.56 138 LYS A N 1
ATOM 1049 C CA . LYS A 1 138 ? 5.620 11.689 10.529 1.00 89.56 138 LYS A CA 1
ATOM 1050 C C . LYS A 1 138 ? 4.404 12.568 10.838 1.00 89.56 138 LYS A C 1
ATOM 1052 O O . LYS A 1 138 ? 4.378 13.189 11.896 1.00 89.56 138 LYS A O 1
ATOM 1057 N N . SER A 1 139 ? 3.413 12.640 9.945 1.00 87.00 139 SER A N 1
ATOM 1058 C CA . SER A 1 139 ? 2.239 13.514 10.106 1.00 87.00 139 SER A CA 1
ATOM 1059 C C . SER A 1 139 ? 1.324 13.070 11.254 1.00 87.00 139 SER A C 1
ATOM 1061 O O . SER A 1 139 ? 0.673 13.902 11.884 1.00 87.00 139 SER A O 1
ATOM 1063 N N . GLY A 1 140 ? 1.246 11.766 11.532 1.00 86.44 140 GLY A N 1
ATOM 1064 C CA . GLY A 1 140 ? 0.355 11.221 12.557 1.00 86.44 140 GLY A CA 1
ATOM 1065 C C . GLY A 1 140 ? -1.138 11.282 12.205 1.00 86.44 140 GLY A C 1
ATOM 1066 O O . GLY A 1 140 ? -1.943 10.718 12.942 1.00 86.44 140 GLY A O 1
ATOM 1067 N N . THR A 1 141 ? -1.540 11.898 11.091 1.00 85.31 141 THR A N 1
ATOM 1068 C CA . THR A 1 141 ? -2.914 11.830 10.557 1.00 85.31 141 THR A CA 1
ATOM 1069 C C . THR A 1 141 ? -2.997 11.060 9.244 1.00 85.31 141 THR A C 1
ATOM 1071 O O . THR A 1 141 ? -4.023 10.440 8.948 1.00 85.31 141 THR A O 1
ATOM 1074 N N . VAL A 1 142 ? -1.886 11.022 8.511 1.00 91.44 142 VAL A N 1
ATOM 1075 C CA . VAL A 1 142 ? -1.712 10.210 7.313 1.00 91.44 142 VAL A CA 1
ATOM 1076 C C . VAL A 1 142 ? -1.173 8.828 7.680 1.00 91.44 142 VAL A C 1
ATOM 1078 O O . VAL A 1 142 ? -0.268 8.699 8.503 1.00 91.44 142 VAL A O 1
ATOM 1081 N N . LEU A 1 143 ? -1.728 7.800 7.044 1.00 95.38 143 LEU A N 1
ATOM 1082 C CA . LEU A 1 143 ? -1.198 6.446 7.027 1.00 95.38 143 LEU A CA 1
ATOM 1083 C C . LEU A 1 143 ? -0.680 6.151 5.613 1.00 95.38 143 LEU A C 1
ATOM 1085 O O . LEU A 1 143 ? -1.475 5.792 4.738 1.00 95.38 143 LEU A O 1
ATOM 1089 N N . PRO A 1 144 ? 0.617 6.352 5.342 1.00 95.38 144 PRO A N 1
ATOM 1090 C CA . PRO A 1 144 ? 1.162 6.005 4.045 1.00 95.38 144 PRO A CA 1
ATOM 1091 C C . PRO A 1 144 ? 1.334 4.488 3.937 1.00 95.38 144 PRO A C 1
ATOM 1093 O O . PRO A 1 144 ? 1.766 3.822 4.874 1.00 95.38 144 PRO A O 1
ATOM 1096 N N . LEU A 1 145 ? 1.010 3.953 2.770 1.00 95.75 145 LEU A N 1
ATOM 1097 C CA . LEU A 1 145 ? 1.322 2.601 2.331 1.00 95.75 145 LEU A CA 1
ATOM 1098 C C . LEU A 1 145 ? 2.206 2.745 1.100 1.00 95.75 145 LEU A C 1
ATOM 1100 O O . LEU A 1 145 ? 1.996 3.663 0.309 1.00 95.75 145 LEU A O 1
ATOM 1104 N N . ILE A 1 146 ? 3.175 1.859 0.923 1.00 95.38 146 ILE A N 1
ATOM 1105 C CA . ILE A 1 146 ? 4.066 1.911 -0.231 1.00 95.38 146 ILE A CA 1
ATOM 1106 C C . ILE A 1 146 ? 4.312 0.510 -0.762 1.00 95.38 146 ILE A C 1
ATOM 1108 O O . ILE A 1 146 ? 4.460 -0.433 0.010 1.00 95.38 146 ILE A O 1
ATOM 1112 N N . HIS A 1 147 ? 4.328 0.377 -2.080 1.00 94.50 147 HIS A N 1
ATOM 1113 C CA . HIS A 1 147 ? 4.861 -0.790 -2.758 1.00 94.50 147 HIS A CA 1
ATOM 1114 C C . HIS A 1 147 ? 5.850 -0.305 -3.809 1.00 94.50 147 HIS A C 1
ATOM 1116 O O . HIS A 1 147 ? 5.489 0.462 -4.705 1.00 94.50 147 HIS A O 1
ATOM 1122 N N . LEU A 1 148 ? 7.100 -0.722 -3.641 1.00 92.31 148 LEU A N 1
ATOM 1123 C CA . LEU A 1 148 ? 8.193 -0.407 -4.542 1.00 92.31 148 LEU A CA 1
ATOM 1124 C C . LEU A 1 148 ? 8.308 -1.554 -5.545 1.00 92.31 148 LEU A C 1
ATOM 1126 O O . LEU A 1 148 ? 8.809 -2.633 -5.217 1.00 92.31 148 LEU A O 1
ATOM 1130 N N . CYS A 1 149 ? 7.777 -1.354 -6.751 1.00 87.75 149 CYS A N 1
ATOM 1131 C CA . CYS A 1 149 ? 7.906 -2.359 -7.800 1.00 87.75 149 CYS A CA 1
ATOM 1132 C C . CYS A 1 149 ? 9.388 -2.609 -8.105 1.00 87.75 149 CYS A C 1
ATOM 1134 O O . CYS A 1 149 ? 10.218 -1.709 -8.008 1.00 87.75 149 CYS A O 1
ATOM 1136 N N . GLY A 1 150 ? 9.729 -3.848 -8.453 1.00 85.12 150 GLY A N 1
ATOM 1137 C CA . GLY A 1 150 ? 11.115 -4.252 -8.690 1.00 85.12 150 GLY A CA 1
ATOM 1138 C C . GLY A 1 150 ? 11.769 -4.988 -7.517 1.00 85.12 150 GLY A C 1
ATOM 1139 O O . GLY A 1 150 ? 12.600 -5.867 -7.742 1.00 85.12 150 GLY A O 1
ATOM 1140 N N . GLN A 1 151 ? 11.361 -4.707 -6.274 1.00 86.62 151 GLN A N 1
ATOM 1141 C CA . GLN A 1 151 ? 11.964 -5.340 -5.091 1.00 86.62 151 GLN A CA 1
ATOM 1142 C C . GLN A 1 151 ? 11.503 -6.786 -4.870 1.00 86.62 151 GLN A C 1
ATOM 1144 O O . GLN A 1 151 ? 12.251 -7.600 -4.331 1.00 86.62 151 GLN A O 1
ATOM 1149 N N . HIS A 1 152 ? 10.311 -7.133 -5.361 1.00 88.44 152 HIS A N 1
ATOM 1150 C CA . HIS A 1 152 ? 9.695 -8.448 -5.169 1.00 88.44 152 HIS A CA 1
ATOM 1151 C C . HIS A 1 152 ? 9.560 -9.248 -6.466 1.00 88.44 152 HIS A C 1
ATOM 1153 O O . HIS A 1 152 ? 8.495 -9.760 -6.803 1.00 88.44 152 HIS A O 1
ATOM 1159 N N . ASN A 1 153 ? 10.646 -9.355 -7.230 1.00 83.25 153 ASN A N 1
ATOM 1160 C CA . ASN A 1 153 ? 10.630 -9.989 -8.554 1.00 83.25 153 ASN A CA 1
ATOM 1161 C C . ASN A 1 153 ? 10.988 -11.485 -8.541 1.00 83.25 153 ASN A C 1
ATOM 1163 O O . ASN A 1 153 ? 11.021 -12.133 -9.592 1.00 83.25 153 ASN A O 1
ATOM 1167 N N . GLY A 1 154 ? 11.265 -12.057 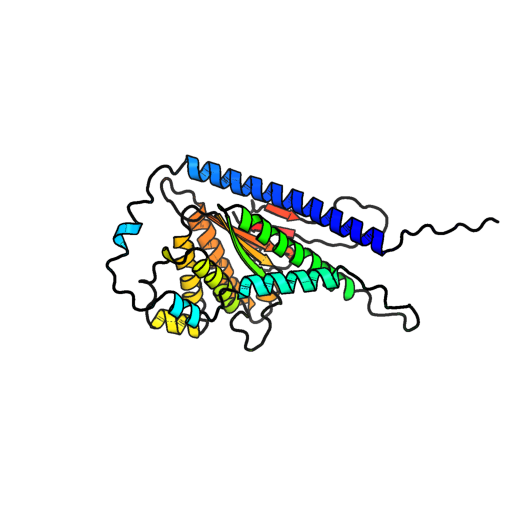-7.366 1.00 86.56 154 GLY A N 1
ATOM 1168 C CA . GLY A 1 154 ? 11.609 -13.470 -7.238 1.00 86.56 154 GLY A CA 1
ATOM 1169 C C . GLY A 1 154 ? 10.479 -14.384 -7.742 1.00 86.56 154 GLY A C 1
ATOM 1170 O O . GLY A 1 154 ? 9.302 -14.097 -7.508 1.00 86.56 154 GLY A O 1
ATOM 1171 N N . PRO A 1 155 ? 10.786 -15.508 -8.420 1.00 84.62 155 PRO A N 1
ATOM 1172 C CA . PRO A 1 155 ? 9.760 -16.443 -8.891 1.00 84.62 155 PRO A CA 1
ATOM 1173 C C . PRO A 1 155 ? 8.967 -17.088 -7.744 1.00 84.62 155 PRO A C 1
ATOM 1175 O O . PRO A 1 155 ? 7.800 -17.424 -7.930 1.00 84.62 155 PRO A O 1
ATOM 1178 N N . ASP A 1 156 ? 9.593 -17.213 -6.572 1.00 89.75 156 ASP A N 1
ATOM 1179 C CA . ASP A 1 156 ? 9.002 -17.753 -5.345 1.00 89.75 156 ASP A CA 1
ATOM 1180 C C . ASP A 1 156 ? 8.684 -16.654 -4.312 1.00 89.75 156 ASP A C 1
ATOM 1182 O O . ASP A 1 156 ? 8.353 -16.960 -3.166 1.00 89.75 156 ASP A O 1
ATOM 1186 N N . ASP A 1 157 ? 8.806 -15.375 -4.690 1.00 90.06 157 ASP A N 1
ATOM 1187 C CA . ASP A 1 157 ? 8.497 -14.261 -3.796 1.00 90.06 157 ASP A CA 1
ATOM 1188 C C . ASP A 1 157 ? 6.968 -14.137 -3.627 1.00 90.06 157 ASP A C 1
ATOM 1190 O O . ASP A 1 157 ? 6.251 -13.943 -4.617 1.00 90.06 157 ASP A O 1
ATOM 1194 N N . PRO A 1 158 ? 6.429 -14.246 -2.395 1.00 90.44 158 PRO A N 1
ATOM 1195 C CA . PRO A 1 158 ? 4.992 -14.142 -2.148 1.00 90.44 158 PRO A CA 1
ATOM 1196 C C . PRO A 1 158 ? 4.414 -12.744 -2.429 1.00 90.44 158 PRO A C 1
ATOM 1198 O O . PRO A 1 158 ? 3.187 -12.609 -2.491 1.00 90.44 158 PRO A O 1
ATOM 1201 N N . PHE A 1 159 ? 5.264 -11.726 -2.583 1.00 92.31 159 PHE A N 1
ATOM 1202 C CA . PHE A 1 159 ? 4.909 -10.330 -2.852 1.00 92.31 159 PHE A CA 1
ATOM 1203 C C . PHE A 1 159 ? 5.056 -9.930 -4.320 1.00 92.31 159 PHE A C 1
ATOM 1205 O O . PHE A 1 159 ? 4.738 -8.798 -4.679 1.00 92.31 159 PHE A O 1
ATOM 1212 N N . ASN A 1 160 ? 5.433 -10.872 -5.183 1.00 88.88 160 ASN A N 1
ATOM 1213 C CA . ASN A 1 160 ? 5.468 -10.662 -6.622 1.00 88.88 160 ASN A CA 1
ATOM 1214 C C . ASN A 1 160 ? 4.052 -10.507 -7.212 1.00 88.88 160 ASN A C 1
ATOM 1216 O O . ASN A 1 160 ? 3.094 -11.148 -6.756 1.00 88.88 160 ASN A O 1
ATOM 1220 N N . ARG A 1 161 ? 3.945 -9.750 -8.314 1.00 91.44 161 ARG A N 1
ATOM 1221 C CA . ARG A 1 161 ? 2.733 -9.579 -9.144 1.00 91.44 161 ARG A CA 1
ATOM 1222 C C . ARG A 1 161 ? 1.607 -8.812 -8.426 1.00 91.44 161 ARG A C 1
ATOM 1224 O O . ARG A 1 161 ? 1.716 -8.518 -7.233 1.00 91.44 161 ARG A O 1
ATOM 1231 N N . PRO A 1 162 ? 0.476 -8.514 -9.097 1.00 94.56 162 PRO A N 1
ATOM 1232 C CA . PRO A 1 162 ? -0.637 -7.792 -8.479 1.00 94.56 162 PRO A CA 1
ATOM 1233 C C . PRO A 1 162 ? -1.180 -8.440 -7.195 1.00 94.56 162 PRO A C 1
ATOM 1235 O O . PRO A 1 162 ? -1.463 -7.731 -6.223 1.00 94.56 162 PRO A O 1
ATOM 1238 N N . SER A 1 163 ? -1.276 -9.776 -7.137 1.00 95.44 163 SER A N 1
ATOM 1239 C CA . SER A 1 163 ? -1.640 -10.491 -5.908 1.00 95.44 163 SER A CA 1
ATOM 1240 C C . SER A 1 163 ? -0.659 -10.244 -4.762 1.00 95.44 163 SER A C 1
ATOM 1242 O O . SER A 1 163 ? -1.071 -10.009 -3.622 1.00 95.44 163 SER A O 1
ATOM 1244 N N . GLY A 1 164 ? 0.642 -10.297 -5.049 1.00 94.62 164 GLY A N 1
ATOM 1245 C CA . GLY A 1 164 ? 1.676 -10.134 -4.043 1.00 94.62 164 GLY A CA 1
ATOM 1246 C C . GLY A 1 164 ? 1.775 -8.692 -3.559 1.00 94.62 164 GLY A C 1
ATOM 1247 O O . GLY A 1 164 ? 1.863 -8.464 -2.356 1.00 94.62 164 GLY A O 1
ATOM 1248 N N . MET A 1 165 ? 1.592 -7.721 -4.453 1.00 95.06 165 MET A N 1
ATOM 1249 C CA . MET A 1 165 ? 1.427 -6.319 -4.085 1.00 95.06 165 MET A CA 1
ATOM 1250 C C . MET A 1 165 ? 0.247 -6.124 -3.124 1.00 95.06 165 MET A C 1
ATOM 1252 O O . MET A 1 165 ? 0.419 -5.495 -2.081 1.00 95.06 165 MET A O 1
ATOM 1256 N N . LEU A 1 166 ? -0.949 -6.658 -3.428 1.00 96.19 166 LEU A N 1
ATOM 1257 C CA . LEU A 1 166 ? -2.104 -6.548 -2.522 1.00 96.19 166 LEU A CA 1
ATOM 1258 C C . LEU A 1 166 ? -1.808 -7.167 -1.154 1.00 96.19 166 LEU A C 1
ATOM 1260 O O . LEU A 1 166 ? -2.195 -6.605 -0.129 1.00 96.19 166 LEU A O 1
ATOM 1264 N N . ARG A 1 167 ? -1.125 -8.313 -1.130 1.00 95.81 167 ARG A N 1
ATOM 1265 C CA . ARG A 1 167 ? -0.681 -8.976 0.100 1.00 95.81 167 ARG A CA 1
ATOM 1266 C C . ARG A 1 167 ? 0.278 -8.082 0.893 1.00 95.81 167 ARG A C 1
ATOM 1268 O O . ARG A 1 167 ? 0.042 -7.872 2.081 1.00 95.81 167 ARG A O 1
ATOM 1275 N N . HIS A 1 168 ? 1.284 -7.524 0.225 1.00 95.38 168 HIS A N 1
ATOM 1276 C CA . HIS A 1 168 ? 2.287 -6.628 0.794 1.00 95.38 168 HIS A CA 1
ATOM 1277 C C . HIS A 1 168 ? 1.627 -5.415 1.463 1.00 95.38 168 HIS A C 1
ATOM 1279 O O . HIS A 1 168 ? 1.690 -5.253 2.680 1.00 95.38 168 HIS A O 1
ATOM 1285 N N . ILE A 1 169 ? 0.851 -4.632 0.711 1.00 95.56 169 ILE A N 1
ATOM 1286 C CA . ILE A 1 169 ? 0.209 -3.421 1.248 1.00 95.56 169 ILE A CA 1
ATOM 1287 C C . ILE A 1 169 ? -0.862 -3.732 2.306 1.00 95.56 169 ILE A C 1
ATOM 1289 O O . ILE A 1 169 ? -1.117 -2.915 3.192 1.00 95.56 169 ILE A O 1
ATOM 1293 N N . SER A 1 170 ? -1.494 -4.911 2.251 1.00 95.69 170 SER A N 1
ATOM 1294 C CA . SER A 1 170 ? -2.438 -5.333 3.292 1.00 95.69 170 SER A CA 1
ATOM 1295 C C . SER A 1 170 ? -1.737 -5.594 4.617 1.00 95.69 170 SER A C 1
ATOM 1297 O O . SER A 1 170 ? -2.293 -5.278 5.666 1.00 95.69 170 SER A O 1
ATOM 1299 N N . ALA A 1 171 ? -0.519 -6.133 4.597 1.00 93.56 171 ALA A N 1
ATOM 1300 C CA . ALA A 1 171 ? 0.241 -6.322 5.822 1.00 93.56 171 ALA A CA 1
ATOM 1301 C C . ALA A 1 171 ? 0.613 -4.998 6.488 1.00 93.56 171 ALA A C 1
ATOM 1303 O O . ALA A 1 171 ? 0.448 -4.877 7.699 1.00 93.56 171 ALA A O 1
ATOM 1304 N N . HIS A 1 172 ? 0.974 -3.973 5.708 1.00 92.88 172 HIS A N 1
ATOM 1305 C CA . HIS A 1 172 ? 1.210 -2.630 6.254 1.00 92.88 172 HIS A CA 1
ATOM 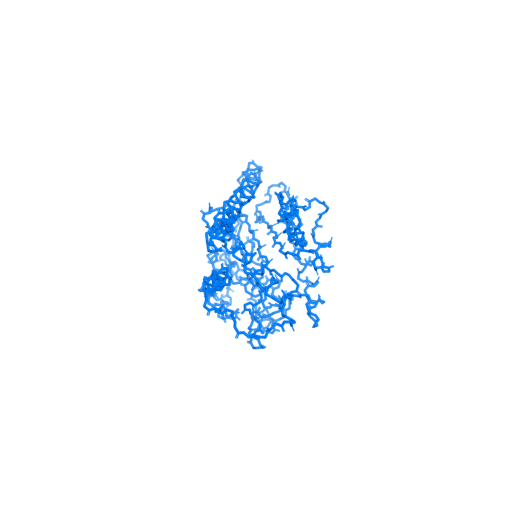1306 C C . HIS A 1 172 ? -0.021 -2.122 7.014 1.00 92.88 172 HIS A C 1
ATOM 1308 O O . HIS A 1 172 ? 0.092 -1.579 8.111 1.00 92.88 172 HIS A O 1
ATOM 1314 N N . LEU A 1 173 ? -1.217 -2.317 6.445 1.00 93.56 173 LEU A N 1
ATOM 1315 C CA . LEU A 1 173 ? -2.472 -1.927 7.088 1.00 93.56 173 LEU A CA 1
ATOM 1316 C C . LEU A 1 173 ? -2.740 -2.718 8.375 1.00 93.56 173 LEU A C 1
ATOM 1318 O O . LEU A 1 173 ? -3.191 -2.135 9.362 1.00 93.56 173 LEU A O 1
ATOM 1322 N N . LEU A 1 174 ? -2.465 -4.027 8.376 1.00 93.12 174 LEU A N 1
ATOM 1323 C CA . LEU A 1 174 ? -2.597 -4.873 9.568 1.00 93.12 174 LEU A CA 1
ATOM 1324 C C . LEU A 1 174 ? -1.644 -4.436 10.692 1.00 93.12 174 LEU A C 1
ATOM 1326 O O . LEU A 1 174 ? -1.991 -4.553 11.868 1.00 93.12 174 LEU A O 1
ATOM 1330 N N . ASP A 1 175 ? -0.471 -3.912 10.340 1.00 90.94 175 ASP A N 1
ATOM 1331 C CA . ASP A 1 175 ? 0.534 -3.440 11.294 1.00 90.94 175 ASP A CA 1
ATOM 1332 C C . ASP A 1 175 ? 0.293 -2.029 11.806 1.00 90.94 175 ASP A C 1
ATOM 1334 O O . ASP A 1 175 ? 0.632 -1.724 12.950 1.00 90.94 175 ASP A O 1
ATOM 1338 N N . ALA A 1 176 ? -0.343 -1.188 10.999 1.00 90.75 176 ALA A N 1
ATOM 1339 C CA . ALA A 1 176 ? -0.615 0.191 11.361 1.00 90.75 176 ALA A CA 1
ATOM 1340 C C . ALA A 1 176 ? -1.694 0.345 12.445 1.00 90.75 176 ALA A C 1
ATOM 1342 O O . ALA A 1 176 ? -1.592 1.231 13.292 1.00 90.75 176 ALA A O 1
ATOM 1343 N N . GLU A 1 177 ? -2.743 -0.484 12.420 1.00 88.25 177 GLU A N 1
ATOM 1344 C CA . GLU A 1 177 ? -3.907 -0.349 13.314 1.00 88.25 177 GLU A CA 1
ATOM 1345 C C . GLU A 1 177 ? -4.332 -1.707 13.929 1.00 88.25 177 GLU A C 1
ATOM 1347 O O . GLU A 1 177 ? -5.503 -2.088 13.835 1.00 88.25 177 GLU A O 1
ATOM 1352 N N . PRO A 1 178 ? -3.417 -2.454 14.581 1.00 89.69 178 PRO A N 1
ATOM 1353 C CA . PRO A 1 178 ? -3.624 -3.859 14.948 1.00 89.69 178 PRO A CA 1
ATOM 1354 C C . PRO A 1 178 ? -4.834 -4.088 15.862 1.00 89.69 178 PRO A C 1
ATOM 1356 O O . PRO A 1 178 ? -5.581 -5.048 15.686 1.00 89.69 178 PRO A O 1
ATOM 1359 N N . ASP A 1 179 ? -5.073 -3.176 16.805 1.00 89.88 179 ASP A N 1
ATOM 1360 C CA . ASP A 1 179 ? -6.146 -3.303 17.799 1.00 89.88 179 ASP A CA 1
ATOM 1361 C C . ASP A 1 179 ? -7.543 -2.991 17.236 1.00 89.88 179 ASP A C 1
ATOM 1363 O O . ASP A 1 179 ? -8.550 -3.165 17.924 1.00 89.88 179 ASP A O 1
ATOM 1367 N N . ARG A 1 180 ? -7.621 -2.489 15.998 1.00 89.38 180 ARG A N 1
ATOM 1368 C CA . ARG A 1 180 ? -8.868 -2.017 15.378 1.00 89.38 180 ARG A CA 1
ATOM 1369 C C . ARG A 1 180 ? -9.358 -2.919 14.251 1.00 89.38 180 ARG A C 1
ATOM 1371 O O . ARG A 1 180 ? -10.456 -2.692 13.742 1.00 89.38 180 ARG A O 1
ATOM 1378 N N . VAL A 1 181 ? -8.570 -3.914 13.845 1.00 90.62 181 VAL A N 1
ATOM 1379 C CA . VAL A 1 181 ? -8.934 -4.825 12.756 1.00 90.62 181 VAL A CA 1
ATOM 1380 C C . VAL A 1 181 ? -9.967 -5.838 13.246 1.00 90.62 181 VAL A C 1
ATOM 1382 O O . VAL A 1 181 ? -9.691 -6.660 14.119 1.00 90.62 181 VAL A O 1
ATOM 1385 N N . ASP A 1 182 ? -11.157 -5.814 12.646 1.00 89.50 182 ASP A N 1
ATOM 1386 C CA . ASP A 1 182 ? -12.169 -6.843 12.876 1.00 89.50 182 ASP A CA 1
ATOM 1387 C C . ASP A 1 182 ? -11.828 -8.113 12.086 1.00 89.50 182 ASP A C 1
ATOM 1389 O O . ASP A 1 182 ? -11.931 -8.166 10.859 1.00 89.50 182 ASP A O 1
ATOM 1393 N N . LEU A 1 183 ? -11.428 -9.155 12.813 1.00 90.50 183 LEU A N 1
ATOM 1394 C CA . LEU A 1 183 ? -11.056 -10.443 12.235 1.00 90.50 183 LEU A CA 1
ATOM 1395 C C . LEU A 1 183 ? -12.236 -11.414 12.082 1.00 90.50 183 LEU A C 1
ATOM 1397 O O . LEU A 1 183 ? -12.055 -12.520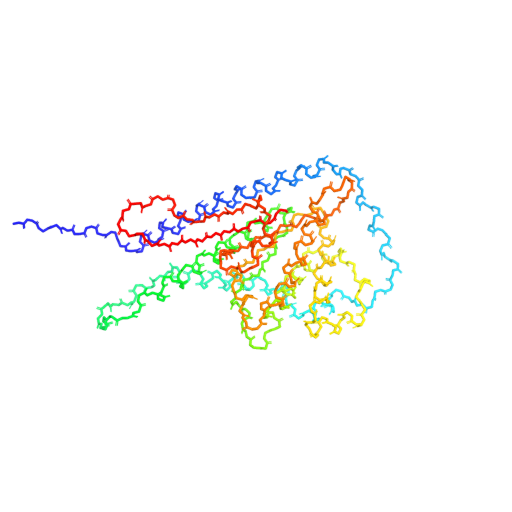 11.573 1.00 90.50 183 LEU A O 1
ATOM 1401 N N . SER A 1 184 ? -13.448 -11.037 12.499 1.00 88.31 184 SER A N 1
ATOM 1402 C CA . SER A 1 184 ? -14.621 -11.920 12.442 1.00 88.31 184 SER A CA 1
ATOM 1403 C C . SER A 1 184 ? -15.019 -12.320 11.014 1.00 88.31 184 SER A C 1
ATOM 1405 O O . SER A 1 184 ? -15.662 -13.353 10.822 1.00 88.31 184 SER A O 1
ATOM 1407 N N . ALA A 1 185 ? -14.582 -11.552 10.011 1.00 85.88 185 ALA A N 1
ATOM 1408 C CA . ALA A 1 185 ? -14.796 -11.836 8.594 1.00 85.88 185 ALA A CA 1
ATOM 1409 C C . ALA A 1 185 ? -13.846 -12.907 8.009 1.00 85.88 185 ALA A C 1
ATOM 1411 O O . ALA A 1 185 ? -14.092 -13.413 6.912 1.00 85.88 185 ALA A O 1
ATOM 1412 N N . PHE A 1 186 ? -12.778 -13.293 8.721 1.00 91.50 186 PHE A N 1
ATOM 1413 C CA . PHE A 1 186 ? -11.800 -14.270 8.233 1.00 91.50 186 PHE A CA 1
ATOM 1414 C C . PHE A 1 186 ? -12.160 -15.690 8.685 1.00 91.50 186 PHE A C 1
ATOM 1416 O O . PHE A 1 186 ? -11.877 -16.106 9.809 1.00 91.50 186 PHE A O 1
ATOM 1423 N N . ASN A 1 187 ? -12.779 -16.451 7.781 1.00 91.12 187 ASN A N 1
ATOM 1424 C CA . ASN A 1 187 ? -13.034 -17.880 7.951 1.00 91.12 187 ASN A CA 1
ATOM 1425 C C . ASN A 1 187 ? -11.960 -18.730 7.239 1.00 91.12 187 ASN A C 1
ATOM 1427 O O . ASN A 1 187 ? -11.041 -18.199 6.615 1.00 91.12 187 ASN A O 1
ATOM 1431 N N . LEU A 1 188 ? -12.071 -20.059 7.335 1.00 91.00 188 LEU A N 1
ATOM 1432 C CA . LEU A 1 188 ? -11.102 -20.979 6.732 1.00 91.00 188 LEU A CA 1
ATOM 1433 C C . LEU A 1 188 ? -10.984 -20.811 5.208 1.00 91.00 188 LEU A C 1
ATOM 1435 O O . LEU A 1 188 ? -9.870 -20.841 4.693 1.00 91.00 188 LEU A O 1
ATOM 1439 N N . ASP A 1 189 ? -12.097 -20.582 4.508 1.00 94.00 189 ASP A N 1
ATOM 1440 C CA . ASP A 1 189 ? -12.099 -20.374 3.056 1.00 94.00 189 ASP A CA 1
ATOM 1441 C C . ASP A 1 189 ? -11.347 -19.088 2.694 1.00 94.00 189 ASP A C 1
ATOM 1443 O O . ASP A 1 189 ? -10.548 -19.079 1.761 1.00 94.00 189 ASP A O 1
ATOM 1447 N N . THR A 1 190 ? -11.534 -18.017 3.476 1.00 93.69 190 THR A N 1
ATOM 1448 C CA . THR A 1 190 ? -10.777 -16.769 3.319 1.00 93.69 190 THR A CA 1
ATOM 1449 C C . THR A 1 190 ? -9.282 -17.007 3.493 1.00 93.69 190 THR A C 1
ATOM 1451 O O . THR A 1 190 ? -8.488 -16.522 2.690 1.00 93.69 190 THR A O 1
ATOM 1454 N N . ILE A 1 191 ? -8.884 -17.782 4.504 1.00 94.25 191 ILE A N 1
ATOM 1455 C CA . ILE A 1 191 ? -7.475 -18.110 4.747 1.00 94.25 191 ILE A CA 1
ATOM 1456 C C . ILE A 1 191 ? -6.879 -18.919 3.598 1.00 94.25 191 ILE A C 1
ATOM 1458 O O . ILE A 1 191 ? -5.814 -18.565 3.097 1.00 94.25 191 ILE A O 1
ATOM 1462 N N . GLN A 1 192 ? -7.574 -19.957 3.138 1.00 95.19 192 GLN A N 1
ATOM 1463 C CA . GLN A 1 192 ? -7.123 -20.761 2.002 1.00 95.19 192 GLN A CA 1
ATOM 1464 C C . GLN A 1 192 ? -7.044 -19.928 0.719 1.00 95.19 192 GLN A C 1
ATOM 1466 O O . GLN A 1 192 ? -6.093 -20.064 -0.048 1.00 95.19 192 GLN A O 1
ATOM 1471 N N . GLY A 1 193 ? -8.000 -19.021 0.513 1.00 96.31 193 GLY A N 1
ATOM 1472 C CA . GLY A 1 193 ? -8.001 -18.078 -0.598 1.00 96.31 193 GLY A CA 1
ATOM 1473 C C . GLY A 1 193 ? -6.809 -17.122 -0.568 1.00 96.31 193 GLY A C 1
ATOM 1474 O O . GLY A 1 193 ? -6.149 -16.945 -1.591 1.00 96.31 193 GLY A O 1
ATOM 1475 N N . ILE A 1 194 ? -6.485 -16.562 0.603 1.00 96.31 194 ILE A N 1
ATOM 1476 C CA . ILE A 1 194 ? -5.287 -15.731 0.791 1.00 96.31 194 ILE A CA 1
ATOM 1477 C C . ILE A 1 194 ? -4.034 -16.559 0.509 1.00 96.31 194 ILE A C 1
ATOM 1479 O O . ILE A 1 194 ? -3.195 -16.122 -0.264 1.00 96.31 194 ILE A O 1
ATOM 1483 N N . GLN A 1 195 ? -3.895 -17.762 1.070 1.00 94.88 195 GLN A N 1
ATOM 1484 C CA . GLN A 1 195 ? -2.721 -18.618 0.837 1.00 94.88 195 GLN A CA 1
ATOM 1485 C C . GLN A 1 195 ? -2.553 -19.012 -0.635 1.00 94.88 195 GLN A C 1
ATOM 1487 O O . GLN A 1 195 ? -1.432 -19.078 -1.124 1.00 94.88 195 GLN A O 1
ATOM 1492 N N . GLY A 1 196 ? -3.659 -19.222 -1.350 1.00 95.69 196 GLY A N 1
ATOM 1493 C CA . GLY A 1 196 ? -3.667 -19.502 -2.784 1.00 95.69 196 GLY A CA 1
ATOM 1494 C C . GLY A 1 196 ? -3.500 -18.272 -3.681 1.00 95.69 196 GLY A C 1
ATOM 1495 O O . GLY A 1 196 ? -3.733 -18.390 -4.880 1.00 95.69 196 GLY A O 1
ATOM 1496 N N . SER A 1 197 ? -3.168 -17.102 -3.119 1.00 95.12 197 SER A N 1
ATOM 1497 C CA . SER A 1 197 ? -3.048 -15.821 -3.833 1.00 95.12 197 SER A CA 1
ATOM 1498 C C . SER A 1 197 ? -4.275 -15.479 -4.685 1.00 95.12 197 SER A C 1
ATOM 1500 O O . SER A 1 197 ? -4.179 -14.848 -5.734 1.00 95.12 197 SER A O 1
ATOM 1502 N N . ASN A 1 198 ? -5.463 -15.889 -4.235 1.00 96.44 198 ASN A N 1
ATOM 1503 C CA . ASN A 1 198 ? -6.693 -15.575 -4.937 1.00 96.44 198 ASN A CA 1
ATOM 1504 C C . ASN A 1 198 ? -7.046 -14.097 -4.732 1.00 96.44 198 ASN A C 1
ATOM 1506 O O . ASN A 1 198 ? -7.265 -13.630 -3.609 1.00 96.44 198 ASN A O 1
ATOM 1510 N N . LEU A 1 199 ? -7.151 -13.378 -5.847 1.00 96.75 199 LEU A N 1
ATOM 1511 C CA . LEU A 1 199 ? -7.283 -11.929 -5.853 1.00 96.75 199 LEU A CA 1
ATOM 1512 C C . LEU A 1 199 ? -8.515 -11.416 -5.102 1.00 96.75 199 LEU A C 1
ATOM 1514 O O . LEU A 1 199 ? -8.429 -10.415 -4.399 1.00 96.75 199 LEU A O 1
ATOM 1518 N N . GLN A 1 200 ? -9.649 -12.113 -5.181 1.00 96.69 200 GLN A N 1
ATOM 1519 C CA . GLN A 1 200 ? -10.873 -11.697 -4.493 1.00 96.69 200 GLN A CA 1
ATOM 1520 C C . GLN A 1 200 ? -10.701 -11.726 -2.967 1.00 96.69 200 GLN A C 1
ATOM 1522 O O . GLN A 1 200 ? -11.154 -10.819 -2.263 1.00 96.69 200 GLN A O 1
ATOM 1527 N N . TYR A 1 201 ? -10.022 -12.748 -2.443 1.00 97.38 201 TYR A N 1
ATOM 1528 C CA . TYR A 1 201 ? -9.742 -12.847 -1.011 1.00 97.38 201 TYR A CA 1
ATOM 1529 C C . TYR A 1 201 ? -8.654 -11.864 -0.570 1.00 97.38 201 TYR A C 1
ATOM 1531 O O . TYR A 1 201 ? -8.746 -11.325 0.529 1.00 97.38 201 TYR A O 1
ATOM 1539 N N . LEU A 1 202 ? -7.679 -11.556 -1.430 1.00 97.56 202 LEU A N 1
ATOM 1540 C CA . LEU A 1 202 ? -6.677 -10.517 -1.171 1.00 97.56 202 LEU A CA 1
ATOM 1541 C C . LEU A 1 202 ? -7.279 -9.102 -1.183 1.00 97.56 202 LEU A C 1
ATOM 1543 O O . LEU A 1 202 ? -6.940 -8.275 -0.344 1.00 97.56 202 LEU A O 1
ATOM 1547 N N . GLN A 1 203 ? -8.242 -8.826 -2.061 1.00 97.44 203 GLN A N 1
ATOM 1548 C CA . GLN A 1 203 ? -9.028 -7.588 -2.023 1.00 97.44 203 GLN A CA 1
ATOM 1549 C C . GLN A 1 203 ? -9.828 -7.471 -0.722 1.00 97.44 203 GLN A C 1
ATOM 1551 O O . GLN A 1 203 ? -9.916 -6.394 -0.129 1.00 97.44 203 GLN A O 1
ATOM 1556 N N . HIS A 1 204 ? -10.403 -8.582 -0.250 1.00 95.62 204 HIS A N 1
ATOM 1557 C CA . HIS A 1 204 ? -11.065 -8.617 1.050 1.00 95.62 204 HIS A CA 1
ATOM 1558 C C . HIS A 1 204 ? -10.073 -8.366 2.196 1.00 95.62 204 HIS A C 1
ATOM 1560 O O . HIS A 1 204 ? -10.350 -7.539 3.066 1.00 95.62 204 HIS A O 1
ATOM 1566 N N . LEU A 1 205 ? -8.899 -9.004 2.146 1.00 96.31 205 LEU A N 1
ATOM 1567 C CA . LEU A 1 205 ? -7.799 -8.798 3.085 1.00 96.31 205 LEU A CA 1
ATOM 1568 C C . LEU A 1 205 ? -7.334 -7.339 3.123 1.00 96.31 205 LEU A C 1
ATOM 1570 O O . LEU A 1 205 ? -7.052 -6.858 4.208 1.00 96.31 205 LEU A O 1
ATOM 1574 N N . PHE A 1 206 ? -7.296 -6.629 1.994 1.00 96.88 206 PHE A N 1
ATOM 1575 C CA . PHE A 1 206 ? -6.948 -5.206 1.952 1.00 96.88 206 PHE A CA 1
ATOM 1576 C C . PHE A 1 206 ? -8.058 -4.323 2.530 1.00 96.88 206 PHE A C 1
ATOM 1578 O O . PHE A 1 206 ? -7.823 -3.426 3.340 1.00 96.88 206 PHE A O 1
ATOM 1585 N N . ARG A 1 207 ? -9.305 -4.580 2.118 1.00 95.56 207 ARG A N 1
ATOM 1586 C CA . ARG A 1 207 ? -10.458 -3.753 2.489 1.00 95.56 207 ARG A CA 1
ATOM 1587 C C . ARG A 1 207 ? -10.731 -3.781 3.992 1.00 95.56 207 ARG A C 1
ATOM 1589 O O . ARG A 1 207 ? -11.076 -2.745 4.551 1.00 95.56 207 ARG A O 1
ATOM 1596 N N . THR A 1 208 ? -10.623 -4.939 4.635 1.00 93.12 208 THR A N 1
ATOM 1597 C CA . THR A 1 208 ? -10.972 -5.101 6.055 1.00 93.12 208 THR A CA 1
ATOM 1598 C C . THR A 1 208 ? -10.141 -4.217 7.002 1.00 93.12 208 THR A C 1
ATOM 1600 O O . THR A 1 208 ? -10.739 -3.413 7.718 1.00 93.12 208 THR A O 1
ATOM 1603 N N . PRO A 1 209 ? -8.796 -4.262 7.006 1.00 93.19 209 PRO A N 1
ATOM 1604 C CA . PRO A 1 209 ? -7.981 -3.382 7.835 1.00 93.19 209 PRO A CA 1
ATOM 1605 C C . PRO A 1 209 ? -8.016 -1.927 7.349 1.00 93.19 209 PRO A C 1
ATOM 1607 O O . PRO A 1 209 ? -7.919 -1.018 8.168 1.00 93.19 209 PRO A O 1
ATOM 1610 N N . LEU A 1 210 ? -8.272 -1.663 6.061 1.00 94.50 210 LEU A N 1
ATOM 1611 C CA . LEU A 1 210 ? -8.527 -0.296 5.603 1.00 94.50 210 LEU A CA 1
ATOM 1612 C C . LEU A 1 210 ? -9.734 0.329 6.331 1.00 94.50 210 LEU A C 1
ATOM 1614 O O . LEU A 1 210 ? -9.676 1.492 6.717 1.00 94.50 210 LEU A O 1
ATOM 1618 N N . MET A 1 211 ? -10.802 -0.435 6.602 1.00 91.50 211 MET A N 1
ATOM 1619 C CA . MET A 1 211 ? -11.957 0.052 7.390 1.00 91.50 211 MET A CA 1
ATOM 1620 C C . MET A 1 21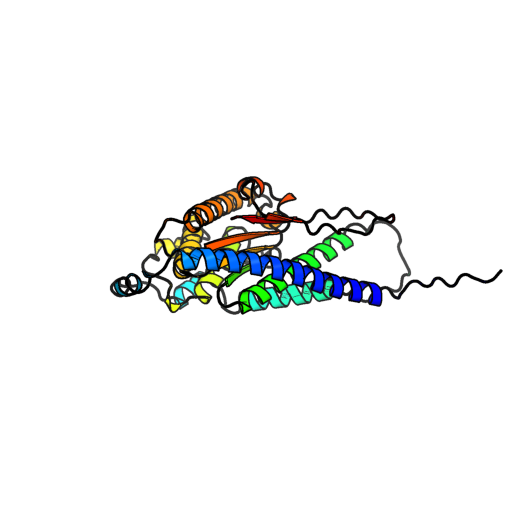1 ? -11.596 0.382 8.834 1.00 91.50 211 MET A C 1
ATOM 1622 O O . MET A 1 211 ? -12.186 1.290 9.427 1.00 91.50 211 MET A O 1
ATOM 1626 N N . ALA A 1 212 ? -10.584 -0.288 9.381 1.00 90.56 212 ALA A N 1
ATOM 1627 C CA . ALA A 1 212 ? -10.069 0.006 10.708 1.00 90.56 212 ALA A CA 1
ATOM 1628 C C . ALA A 1 212 ? -9.347 1.366 10.773 1.00 90.56 212 ALA A C 1
ATOM 1630 O O . ALA A 1 212 ? -9.379 2.011 11.820 1.00 90.56 212 ALA A O 1
ATOM 1631 N N . ALA A 1 213 ? -8.810 1.873 9.655 1.00 91.62 213 ALA A N 1
ATOM 1632 C CA . ALA A 1 213 ? -8.143 3.178 9.550 1.00 91.62 213 ALA A CA 1
ATOM 1633 C C . ALA A 1 213 ? -9.116 4.385 9.554 1.00 91.62 213 ALA A C 1
ATOM 1635 O O . ALA A 1 213 ? -8.844 5.441 8.984 1.00 91.62 213 ALA A O 1
ATOM 1636 N N . THR A 1 214 ? -10.270 4.253 10.214 1.00 88.12 214 THR A N 1
ATOM 1637 C CA . THR A 1 214 ? -11.277 5.316 10.333 1.00 88.12 214 THR A CA 1
ATOM 1638 C C . THR A 1 214 ? -10.666 6.594 10.918 1.00 88.12 214 THR A C 1
ATOM 1640 O O . THR A 1 214 ? -10.031 6.544 11.979 1.00 88.12 214 THR A O 1
ATOM 1643 N N . GLY A 1 215 ? -10.914 7.731 10.254 1.00 85.12 215 GLY A N 1
ATOM 1644 C CA . GLY A 1 215 ? -10.409 9.054 10.642 1.00 85.12 215 GLY A CA 1
ATOM 1645 C C . GLY A 1 215 ? -8.974 9.352 10.194 1.00 85.12 215 GLY A C 1
ATOM 1646 O O . GLY A 1 215 ? -8.431 10.385 10.582 1.00 85.12 215 GLY A O 1
ATOM 1647 N N . ARG A 1 216 ? -8.362 8.458 9.409 1.00 88.06 216 ARG A N 1
ATOM 1648 C CA . ARG A 1 216 ? -7.046 8.642 8.789 1.00 88.06 216 ARG A CA 1
ATOM 1649 C C . ARG A 1 216 ? -7.192 8.950 7.303 1.00 88.06 216 ARG A C 1
ATOM 1651 O O . ARG A 1 216 ? -8.147 8.507 6.658 1.00 88.06 216 ARG A O 1
ATOM 1658 N N . VAL A 1 217 ? -6.188 9.625 6.754 1.00 90.44 217 VAL A N 1
ATOM 1659 C CA . VAL A 1 217 ? -5.957 9.664 5.306 1.00 90.44 217 VAL A CA 1
ATOM 1660 C C . VAL A 1 217 ? -4.966 8.559 4.964 1.00 90.44 217 VAL A C 1
ATOM 1662 O O . VAL A 1 217 ? -3.804 8.631 5.346 1.00 90.44 217 VAL A O 1
ATOM 1665 N N . VAL A 1 218 ? -5.418 7.520 4.275 1.00 94.06 218 VAL A N 1
ATOM 1666 C CA . VAL A 1 218 ? -4.565 6.443 3.775 1.00 94.06 218 VAL A CA 1
ATOM 1667 C C . VAL A 1 218 ? -4.045 6.835 2.400 1.00 94.06 218 VAL A C 1
ATOM 1669 O O . VAL A 1 218 ? -4.834 7.066 1.485 1.00 94.06 218 VAL A O 1
ATOM 1672 N N . VAL A 1 219 ? -2.725 6.923 2.255 1.00 93.75 219 VAL A N 1
ATOM 1673 C CA . VAL A 1 219 ? -2.068 7.285 0.992 1.00 93.75 219 VAL A CA 1
ATOM 1674 C C . VAL A 1 219 ? -1.308 6.072 0.482 1.00 93.75 219 VAL A C 1
ATOM 1676 O O . VAL A 1 219 ? -0.297 5.702 1.062 1.00 93.75 219 VAL A O 1
ATOM 1679 N N . LEU A 1 220 ? -1.799 5.446 -0.582 1.00 94.88 220 LEU A N 1
ATOM 1680 C CA . LEU A 1 220 ? -1.165 4.306 -1.235 1.00 94.88 220 LEU A CA 1
ATOM 1681 C C . LEU A 1 220 ? -0.215 4.793 -2.331 1.00 94.88 220 LEU A C 1
ATOM 1683 O O . LEU A 1 220 ? -0.677 5.356 -3.314 1.00 94.88 220 LEU A O 1
ATOM 1687 N N . ILE A 1 221 ? 1.083 4.564 -2.163 1.00 93.50 221 ILE A N 1
ATOM 1688 C CA . ILE A 1 221 ? 2.142 4.909 -3.116 1.00 93.50 221 ILE A CA 1
ATOM 1689 C C . ILE A 1 221 ? 2.533 3.646 -3.882 1.00 93.50 221 ILE A C 1
ATOM 1691 O O . ILE A 1 221 ? 2.991 2.679 -3.275 1.00 93.50 221 ILE A O 1
ATOM 1695 N N . ILE A 1 222 ? 2.358 3.656 -5.201 1.00 91.75 222 ILE A N 1
ATOM 1696 C CA . ILE A 1 222 ? 2.806 2.586 -6.096 1.00 91.75 222 ILE A CA 1
ATOM 1697 C C . ILE A 1 222 ? 3.907 3.149 -6.994 1.00 91.75 222 ILE A C 1
ATOM 1699 O O . ILE A 1 222 ? 3.646 4.008 -7.844 1.00 91.75 222 ILE A O 1
ATOM 1703 N N . ASP A 1 223 ? 5.133 2.679 -6.776 1.00 88.81 223 ASP A N 1
ATOM 1704 C CA . ASP A 1 223 ? 6.287 3.016 -7.611 1.00 88.81 223 ASP A CA 1
ATOM 1705 C C . ASP A 1 223 ? 6.279 2.156 -8.885 1.00 88.81 223 ASP A C 1
ATOM 1707 O O . ASP A 1 223 ? 5.966 0.977 -8.795 1.00 88.81 223 ASP A O 1
ATOM 1711 N N . GLU A 1 224 ? 6.590 2.729 -10.053 1.00 84.62 224 GLU A N 1
ATOM 1712 C CA . GLU A 1 224 ? 6.725 2.024 -11.348 1.00 84.62 224 GLU A CA 1
ATOM 1713 C C . GLU A 1 224 ? 5.618 0.999 -11.663 1.00 84.62 224 GLU A C 1
ATOM 1715 O O . GLU A 1 224 ? 5.834 -0.213 -11.715 1.00 84.62 224 GLU A O 1
ATOM 1720 N N . ILE A 1 225 ? 4.410 1.492 -11.934 1.00 85.94 225 ILE A N 1
ATOM 1721 C CA . ILE A 1 225 ? 3.233 0.655 -12.226 1.00 85.94 225 ILE A CA 1
ATOM 1722 C C . ILE A 1 225 ? 3.400 -0.297 -13.427 1.00 85.94 225 ILE A C 1
ATOM 1724 O O . ILE A 1 225 ? 2.711 -1.313 -13.503 1.00 85.94 225 ILE A O 1
ATOM 1728 N N . SER A 1 226 ? 4.319 0.004 -14.348 1.00 84.75 226 SER A N 1
ATOM 1729 C CA . SER A 1 226 ? 4.602 -0.791 -15.551 1.00 84.75 226 SER A CA 1
ATOM 1730 C C . SER A 1 226 ? 4.921 -2.254 -15.244 1.00 84.75 226 SER A C 1
ATOM 1732 O O . SER A 1 226 ? 4.452 -3.131 -15.965 1.00 84.75 226 SER A O 1
ATOM 1734 N N . TRP A 1 227 ? 5.626 -2.530 -14.144 1.00 85.50 227 TRP A N 1
ATOM 1735 C CA . TRP A 1 227 ? 5.966 -3.891 -13.711 1.00 85.50 227 TRP A CA 1
ATOM 1736 C C . TRP A 1 227 ? 4.739 -4.756 -13.420 1.00 85.50 227 TRP A C 1
ATOM 1738 O O . TRP A 1 227 ? 4.757 -5.971 -13.611 1.00 85.50 227 TRP A O 1
ATOM 1748 N N . LEU A 1 228 ? 3.651 -4.139 -12.961 1.00 88.62 228 LEU A N 1
ATOM 1749 C CA . LEU A 1 228 ? 2.408 -4.838 -12.637 1.00 88.62 228 LEU A CA 1
ATOM 1750 C C . LEU A 1 228 ? 1.547 -5.089 -13.879 1.00 88.62 228 LEU A C 1
ATOM 1752 O O . LEU A 1 228 ? 0.611 -5.884 -13.829 1.00 88.62 228 LEU A O 1
ATOM 1756 N N . GLU A 1 229 ? 1.875 -4.434 -14.992 1.00 88.81 229 GLU A N 1
ATOM 1757 C CA . GLU A 1 229 ? 1.192 -4.543 -16.281 1.00 88.81 229 GLU A CA 1
ATOM 1758 C C . GLU A 1 229 ? 1.951 -5.399 -17.297 1.00 88.81 229 GLU A C 1
ATOM 1760 O O . GLU A 1 229 ? 1.534 -5.528 -18.452 1.00 88.81 229 GLU A O 1
ATOM 1765 N N . GLU A 1 230 ? 3.063 -6.007 -16.893 1.00 86.00 230 GLU A N 1
ATOM 1766 C CA . GLU A 1 230 ? 3.766 -6.949 -17.746 1.00 86.00 230 GLU A CA 1
ATOM 1767 C C . GLU A 1 230 ? 2.921 -8.210 -17.955 1.00 86.00 230 GLU A C 1
ATOM 1769 O O . GLU A 1 230 ? 2.452 -8.852 -17.012 1.00 86.00 230 GLU A O 1
ATOM 1774 N N . THR A 1 231 ? 2.732 -8.598 -19.216 1.00 82.25 231 THR A N 1
ATOM 1775 C CA . THR A 1 231 ? 2.045 -9.843 -19.570 1.00 82.25 231 THR A CA 1
ATOM 1776 C C . THR A 1 231 ? 2.764 -11.035 -18.915 1.00 82.25 231 THR A C 1
ATOM 1778 O O . THR A 1 231 ? 3.985 -11.150 -19.044 1.00 82.25 231 THR A O 1
ATOM 1781 N N . PRO A 1 232 ? 2.043 -11.968 -18.262 1.00 89.12 232 PRO A N 1
ATOM 1782 C CA . PRO A 1 232 ? 0.593 -12.199 -18.339 1.00 89.12 232 PRO A CA 1
ATOM 1783 C C . PRO A 1 232 ? -0.253 -11.560 -17.221 1.00 89.12 232 PRO A C 1
ATOM 1785 O O . PRO A 1 232 ? -1.392 -11.976 -17.020 1.00 89.12 232 PRO A O 1
ATOM 1788 N N . TRP A 1 233 ? 0.291 -10.620 -16.450 1.00 89.44 233 TRP A N 1
ATOM 1789 C CA . TRP A 1 233 ? -0.344 -10.115 -15.226 1.00 89.44 233 TRP A CA 1
ATOM 1790 C C . TRP A 1 233 ? -1.243 -8.901 -15.446 1.00 89.44 233 TRP A C 1
ATOM 1792 O O . TRP A 1 233 ? -1.934 -8.480 -14.519 1.00 89.44 233 TRP A O 1
ATOM 1802 N N . ASP A 1 234 ? -1.281 -8.360 -16.662 1.00 89.94 234 ASP A N 1
ATOM 1803 C CA . ASP A 1 234 ? -2.039 -7.159 -16.990 1.00 89.94 234 ASP A CA 1
ATOM 1804 C C . ASP A 1 234 ? -3.530 -7.309 -16.690 1.00 89.94 234 ASP A C 1
ATOM 1806 O O . ASP A 1 234 ? -4.112 -6.409 -16.087 1.00 89.94 234 ASP A O 1
ATOM 1810 N N . ASP A 1 235 ? -4.151 -8.436 -17.037 1.00 92.56 235 ASP A N 1
ATOM 1811 C CA . ASP A 1 235 ? -5.564 -8.685 -16.717 1.00 92.56 235 ASP A CA 1
ATOM 1812 C C . ASP A 1 235 ? -5.815 -8.712 -15.199 1.00 92.56 235 ASP A C 1
ATOM 1814 O O . ASP A 1 235 ? -6.803 -8.162 -14.707 1.00 92.56 235 ASP A O 1
ATOM 1818 N N . GLU A 1 236 ? -4.911 -9.334 -14.437 1.00 93.81 236 GLU A N 1
ATOM 1819 C CA . GLU A 1 236 ? -5.009 -9.418 -12.978 1.00 93.81 236 GLU A CA 1
ATOM 1820 C C . GLU A 1 236 ? -4.886 -8.030 -12.345 1.00 93.81 236 GLU A C 1
ATOM 1822 O O . GLU A 1 236 ? -5.683 -7.649 -11.480 1.00 93.81 236 GLU A O 1
ATOM 1827 N N . PHE A 1 237 ? -3.933 -7.235 -12.828 1.00 92.94 237 PHE A N 1
ATOM 1828 C CA . PHE A 1 237 ? -3.761 -5.866 -12.383 1.00 92.94 237 PHE A CA 1
ATOM 1829 C C . PHE A 1 237 ? -4.981 -5.006 -12.707 1.00 92.94 237 PHE A C 1
ATOM 1831 O O . PHE A 1 237 ? -5.451 -4.287 -11.827 1.00 92.94 237 PHE A O 1
ATOM 1838 N N . GLY A 1 238 ? -5.570 -5.171 -13.897 1.00 92.38 238 GLY A N 1
ATOM 1839 C CA . GLY A 1 238 ? -6.832 -4.547 -14.313 1.00 92.38 238 GLY A CA 1
ATOM 1840 C C . GLY A 1 238 ? -8.031 -4.862 -13.404 1.00 92.38 238 GLY A C 1
ATOM 1841 O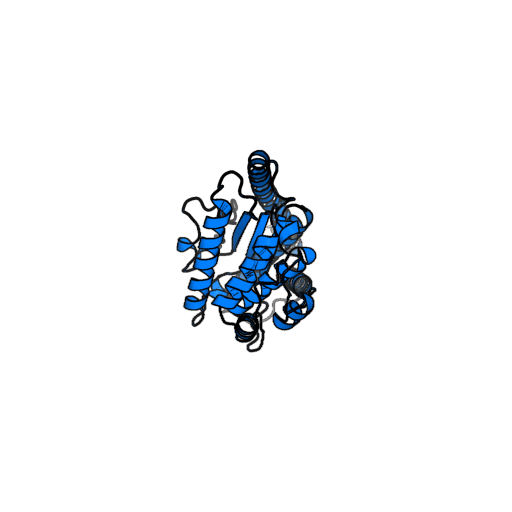 O . GLY A 1 238 ? -8.997 -4.093 -13.350 1.00 92.38 238 GLY A O 1
ATOM 1842 N N . VAL A 1 239 ? -7.967 -5.928 -12.602 1.00 94.06 239 VAL A N 1
ATOM 1843 C CA . VAL A 1 239 ? -8.951 -6.209 -11.546 1.00 94.06 239 VAL A CA 1
ATOM 1844 C C . VAL A 1 239 ? -8.618 -5.469 -10.238 1.00 94.06 239 VAL A C 1
ATOM 1846 O O . VAL A 1 239 ? -9.533 -4.967 -9.575 1.00 94.06 239 VAL A O 1
ATOM 1849 N N . VAL A 1 240 ? -7.339 -5.353 -9.860 1.00 93.94 240 VAL A N 1
ATOM 1850 C CA . VAL A 1 240 ? -6.880 -4.613 -8.659 1.00 93.94 240 VAL A CA 1
ATOM 1851 C C . VAL A 1 240 ? -7.165 -3.120 -8.777 1.00 93.94 240 VAL A C 1
ATOM 1853 O O . VAL A 1 240 ? -7.838 -2.528 -7.937 1.00 93.94 240 VAL A O 1
ATOM 1856 N N . ALA A 1 241 ? -6.712 -2.552 -9.877 1.00 91.19 241 ALA A N 1
ATOM 1857 C CA . ALA A 1 241 ? -7.217 -1.368 -10.540 1.00 91.19 241 ALA A CA 1
ATOM 1858 C C . ALA A 1 241 ? -8.648 -0.934 -10.214 1.00 91.19 241 ALA A C 1
ATOM 1860 O O . ALA A 1 241 ? -8.913 0.045 -9.508 1.00 91.19 241 ALA A O 1
ATOM 1861 N N . GLN A 1 242 ? -9.596 -1.690 -10.768 1.00 91.56 242 GLN A N 1
ATOM 1862 C CA . GLN A 1 242 ? -11.009 -1.416 -10.686 1.00 91.56 242 GLN A CA 1
ATOM 1863 C C . GLN A 1 242 ? -11.475 -1.499 -9.234 1.00 91.56 242 GLN A C 1
ATOM 1865 O O . GLN A 1 242 ? -12.329 -0.717 -8.809 1.00 91.56 242 GLN A O 1
ATOM 1870 N N . PHE A 1 243 ? -10.902 -2.420 -8.459 1.00 93.75 243 PHE A N 1
ATOM 1871 C CA . PHE A 1 243 ? -11.146 -2.517 -7.031 1.00 93.75 243 PHE A CA 1
ATOM 1872 C C . PHE A 1 243 ? -10.726 -1.244 -6.284 1.00 93.75 243 PHE A C 1
ATOM 1874 O O . PHE A 1 243 ? -11.556 -0.685 -5.565 1.00 93.75 243 PHE A O 1
ATOM 1881 N N . TRP A 1 244 ? -9.513 -0.726 -6.484 1.00 92.25 244 TRP A N 1
ATOM 1882 C CA . TRP A 1 244 ? -9.078 0.517 -5.841 1.00 92.25 244 TRP A CA 1
ATOM 1883 C C . TRP A 1 244 ? -9.902 1.720 -6.274 1.00 92.25 244 TRP A C 1
ATOM 1885 O O . TRP A 1 244 ? -10.344 2.480 -5.415 1.00 92.25 244 TRP A O 1
ATOM 1895 N N . ARG A 1 245 ? -10.210 1.854 -7.569 1.00 89.56 245 ARG A N 1
ATOM 1896 C CA . ARG A 1 245 ? -11.118 2.900 -8.063 1.00 89.56 245 ARG A CA 1
ATOM 1897 C C . ARG A 1 245 ? -12.470 2.853 -7.349 1.00 89.56 245 ARG A C 1
ATOM 1899 O O . ARG A 1 245 ? -13.000 3.886 -6.937 1.00 89.56 245 ARG A O 1
ATOM 1906 N N . ASN A 1 246 ? -13.027 1.655 -7.168 1.00 89.94 246 ASN A N 1
ATOM 1907 C CA . ASN A 1 246 ? -14.277 1.474 -6.437 1.00 89.94 246 ASN A CA 1
ATOM 1908 C C . ASN A 1 246 ? -14.134 1.888 -4.965 1.00 89.94 246 ASN A C 1
ATOM 1910 O O . ASN A 1 246 ? -15.032 2.542 -4.441 1.00 89.94 246 ASN A O 1
ATOM 1914 N N . LEU A 1 247 ? -13.021 1.551 -4.303 1.00 90.38 247 LEU A N 1
ATOM 1915 C CA . LEU A 1 247 ? -12.764 1.952 -2.916 1.00 90.38 247 LEU A CA 1
ATOM 1916 C C . LEU A 1 247 ? -12.626 3.466 -2.762 1.00 90.38 247 LEU A C 1
ATOM 1918 O O . LEU A 1 247 ? -13.293 4.037 -1.904 1.00 90.38 247 LEU A O 1
ATOM 1922 N N . VAL A 1 248 ? -11.824 4.113 -3.610 1.00 88.06 248 VAL A N 1
ATOM 1923 C CA . VAL A 1 248 ? -11.677 5.575 -3.646 1.00 88.06 248 VAL A CA 1
ATOM 1924 C C . VAL A 1 248 ? -13.051 6.222 -3.815 1.00 88.06 248 VAL A C 1
ATOM 1926 O O . VAL A 1 248 ? -13.447 7.066 -3.014 1.00 88.06 248 VAL A O 1
ATOM 1929 N N . SER A 1 249 ? -13.847 5.736 -4.773 1.00 85.69 249 SER A N 1
ATOM 1930 C CA . SER A 1 249 ? -15.196 6.251 -4.998 1.00 85.69 249 SER A CA 1
ATOM 1931 C C . SER A 1 249 ? -16.133 6.028 -3.807 1.00 85.69 249 SER A C 1
ATOM 1933 O O . SER A 1 249 ? -16.977 6.873 -3.539 1.00 85.69 249 SER A O 1
ATOM 1935 N N . VAL A 1 250 ? -16.027 4.910 -3.088 1.00 86.19 250 VAL A N 1
ATOM 1936 C CA . VAL A 1 250 ? -16.877 4.634 -1.918 1.00 86.19 250 VAL A CA 1
ATOM 1937 C C . VAL A 1 250 ? -16.471 5.492 -0.721 1.00 86.19 250 VAL A C 1
ATOM 1939 O O . VAL A 1 250 ? -17.346 6.043 -0.057 1.00 86.19 250 VAL A O 1
ATOM 1942 N N . PHE A 1 251 ? -15.176 5.624 -0.445 1.00 84.19 251 PHE A N 1
ATOM 1943 C CA . PHE A 1 251 ? -14.685 6.308 0.752 1.00 84.19 251 PHE A CA 1
ATOM 1944 C C . PHE A 1 251 ? -14.662 7.823 0.625 1.00 84.19 251 PHE A C 1
ATOM 1946 O O . PHE A 1 251 ? -14.916 8.520 1.603 1.00 84.19 251 PHE A O 1
ATOM 1953 N N . ASN A 1 252 ? -14.455 8.338 -0.584 1.00 82.94 252 ASN A N 1
ATOM 1954 C CA . ASN A 1 252 ? -14.287 9.771 -0.787 1.00 82.94 252 ASN A CA 1
ATOM 1955 C C . ASN A 1 252 ? -15.583 10.464 -1.244 1.00 82.94 252 ASN A C 1
ATOM 1957 O O . ASN A 1 252 ? -15.614 11.684 -1.359 1.00 82.94 252 ASN A O 1
ATOM 1961 N N . ARG A 1 253 ? -16.691 9.724 -1.432 1.00 78.38 253 ARG A N 1
ATOM 1962 C CA . ARG A 1 253 ? -18.014 10.271 -1.815 1.00 78.38 253 ARG A CA 1
ATOM 1963 C C . ARG A 1 253 ? -18.705 11.135 -0.749 1.00 78.38 253 ARG A C 1
ATOM 1965 O O . ARG A 1 253 ? -19.840 11.545 -0.975 1.00 78.38 253 ARG A O 1
ATOM 1972 N N . GLY A 1 254 ? -18.053 11.428 0.380 1.00 60.38 254 GLY A N 1
ATOM 1973 C CA . GLY A 1 254 ? -18.497 12.455 1.329 1.00 60.38 254 GLY A CA 1
ATOM 1974 C C . GLY A 1 254 ? -19.936 12.275 1.815 1.00 60.38 254 GLY A C 1
ATOM 1975 O O . GLY A 1 254 ? -20.678 13.250 1.894 1.00 60.38 254 GLY A O 1
ATOM 1976 N N . ILE A 1 255 ? -20.368 11.036 2.091 1.00 67.75 255 ILE A N 1
ATOM 1977 C CA . ILE A 1 255 ? -21.713 10.799 2.630 1.00 67.75 255 ILE A CA 1
ATOM 1978 C C . ILE A 1 255 ? -21.792 11.496 4.000 1.00 67.75 255 ILE A C 1
ATOM 1980 O O . ILE A 1 255 ? -21.028 11.126 4.898 1.00 67.75 255 ILE A O 1
ATOM 1984 N N . PRO A 1 256 ? -22.691 12.487 4.190 1.00 63.66 256 PRO A N 1
ATOM 1985 C CA . PRO A 1 256 ? -22.761 13.242 5.435 1.00 63.66 256 PRO A CA 1
ATOM 1986 C C . PRO A 1 256 ? -22.948 12.312 6.638 1.00 63.66 256 PRO A C 1
ATOM 1988 O O . PRO A 1 256 ? -23.882 11.511 6.675 1.00 63.66 256 PRO A O 1
ATOM 1991 N N . GLY A 1 257 ? -22.045 12.414 7.615 1.00 64.69 257 GLY A N 1
ATOM 1992 C CA . GLY A 1 257 ? -22.060 11.601 8.835 1.00 64.69 257 GLY A CA 1
ATOM 1993 C C . GLY A 1 257 ? -21.377 10.230 8.739 1.00 64.69 257 GLY A C 1
ATOM 1994 O O . GLY A 1 257 ? -21.306 9.540 9.754 1.00 64.69 257 GLY A O 1
ATOM 1995 N N . GLN A 1 258 ? -20.847 9.823 7.578 1.00 65.69 258 GLN A N 1
ATOM 1996 C CA . GLN A 1 258 ? -20.059 8.594 7.476 1.00 65.69 258 GLN A CA 1
ATOM 1997 C C . GLN A 1 258 ? -18.588 8.863 7.816 1.00 65.69 258 GLN A C 1
ATOM 1999 O O . GLN A 1 258 ? -17.895 9.609 7.132 1.00 65.69 258 GLN A O 1
ATOM 2004 N N . THR A 1 259 ? -18.101 8.221 8.873 1.00 69.44 259 THR A N 1
ATOM 2005 C CA . THR A 1 259 ? -16.712 8.291 9.331 1.00 69.44 259 THR A CA 1
ATOM 2006 C C . THR A 1 259 ? -15.925 7.112 8.762 1.00 69.44 259 THR A C 1
ATOM 2008 O O . THR A 1 259 ? -15.706 6.101 9.421 1.00 69.44 259 THR A O 1
ATOM 2011 N N . GLY A 1 260 ? -15.558 7.210 7.486 1.00 80.25 260 GLY A N 1
ATOM 2012 C CA . GLY A 1 260 ? -14.670 6.247 6.829 1.00 80.25 260 GLY A CA 1
ATOM 2013 C C . GLY A 1 260 ? -13.198 6.677 6.883 1.00 80.25 260 GLY A C 1
ATOM 2014 O O . GLY A 1 260 ? -12.901 7.814 7.259 1.00 80.25 260 GLY A O 1
ATOM 2015 N N . PRO A 1 261 ? -12.253 5.796 6.518 1.00 88.25 261 PRO A N 1
ATOM 2016 C CA . PRO A 1 261 ? -10.941 6.250 6.054 1.00 88.25 261 PRO A CA 1
ATOM 2017 C C . PRO A 1 261 ? -11.109 7.096 4.784 1.00 88.25 261 PRO A C 1
ATOM 2019 O O . PRO A 1 261 ? -12.071 6.906 4.046 1.00 88.25 261 PRO A O 1
ATOM 2022 N N . VAL A 1 262 ? -10.158 7.978 4.490 1.00 89.44 262 VAL A N 1
ATOM 2023 C CA . VAL A 1 262 ? -9.998 8.566 3.148 1.00 89.44 262 VAL A CA 1
ATOM 2024 C C . VAL A 1 262 ? -8.911 7.773 2.440 1.00 89.44 262 VAL A C 1
ATOM 2026 O O . VAL A 1 262 ? -7.853 7.577 3.027 1.00 89.44 262 VAL A O 1
ATOM 2029 N N . LEU A 1 263 ? -9.134 7.323 1.205 1.00 90.69 263 LEU A N 1
ATOM 2030 C CA . LEU A 1 263 ? -8.106 6.621 0.425 1.00 90.69 263 LEU A CA 1
ATOM 2031 C C . LEU A 1 263 ? -7.635 7.500 -0.731 1.00 90.69 263 LEU A C 1
ATOM 2033 O O . LEU A 1 263 ? -8.450 7.919 -1.549 1.00 90.69 263 LEU A O 1
ATOM 2037 N N . LYS A 1 264 ? -6.329 7.743 -0.821 1.00 89.25 264 LYS A N 1
ATOM 2038 C CA . LYS A 1 264 ? -5.672 8.381 -1.966 1.00 89.25 264 LYS A CA 1
ATOM 2039 C C . LYS A 1 264 ? -4.668 7.409 -2.561 1.00 89.25 264 LYS A C 1
ATOM 2041 O O . LYS A 1 264 ? -3.951 6.748 -1.816 1.00 89.25 264 LYS A O 1
ATOM 2046 N N . VAL A 1 265 ? -4.630 7.318 -3.885 1.00 88.75 265 VAL A N 1
ATOM 2047 C CA . VAL A 1 265 ? -3.688 6.452 -4.604 1.00 88.75 265 VAL A CA 1
ATOM 2048 C C . VAL A 1 265 ? -2.774 7.340 -5.435 1.00 88.75 265 VAL A C 1
ATOM 2050 O O . VAL A 1 265 ? -3.258 8.139 -6.236 1.00 88.75 265 VAL A O 1
ATOM 2053 N N . LEU A 1 266 ? -1.474 7.213 -5.190 1.00 87.88 266 LEU A N 1
ATOM 2054 C CA . LEU A 1 266 ? -0.385 7.883 -5.881 1.00 87.88 266 LEU A CA 1
ATOM 2055 C C . LEU A 1 266 ? 0.313 6.854 -6.762 1.00 87.88 266 LEU A C 1
ATOM 2057 O O . LEU A 1 266 ? 0.834 5.858 -6.261 1.00 87.88 266 LEU A O 1
ATOM 2061 N N . ILE A 1 267 ? 0.295 7.095 -8.067 1.00 84.62 267 ILE A N 1
ATOM 2062 C CA . ILE A 1 267 ? 0.882 6.203 -9.066 1.00 84.62 267 ILE A CA 1
ATOM 2063 C C . ILE A 1 267 ? 1.997 6.952 -9.771 1.00 84.62 267 ILE A C 1
ATOM 2065 O O . ILE A 1 267 ? 1.763 8.018 -10.343 1.00 84.62 267 ILE A O 1
ATOM 2069 N N . LYS A 1 268 ? 3.193 6.377 -9.759 1.00 82.94 268 LYS A N 1
ATOM 2070 C CA . LYS A 1 268 ? 4.330 6.889 -10.519 1.00 82.94 268 LYS A CA 1
ATOM 2071 C C . LYS A 1 268 ? 4.337 6.316 -11.938 1.00 82.94 268 LYS A C 1
ATOM 2073 O O . LYS A 1 268 ? 4.002 5.149 -12.137 1.00 82.94 268 LYS A O 1
ATOM 2078 N N . ASN A 1 269 ? 4.736 7.148 -12.900 1.00 77.44 269 ASN A N 1
ATOM 2079 C CA . ASN A 1 269 ? 4.747 6.851 -14.332 1.00 77.44 269 ASN A CA 1
ATOM 2080 C C . ASN A 1 269 ? 3.378 6.365 -14.850 1.00 77.44 269 ASN A C 1
ATOM 2082 O O . ASN A 1 269 ? 3.281 5.322 -15.492 1.00 77.44 269 ASN A O 1
ATOM 2086 N N . PRO A 1 270 ? 2.279 7.109 -14.609 1.00 76.38 270 PRO A N 1
ATOM 2087 C CA . PRO A 1 270 ? 0.964 6.715 -15.097 1.00 76.38 270 PRO A CA 1
ATOM 2088 C C . PRO A 1 270 ? 0.892 6.730 -16.633 1.00 76.38 270 PRO A C 1
ATOM 2090 O O . PRO A 1 270 ? 0.038 6.065 -17.200 1.00 76.38 270 PRO A O 1
ATOM 2093 N N . THR A 1 271 ? 1.784 7.449 -17.320 1.00 76.94 271 THR A N 1
ATOM 2094 C CA . THR A 1 271 ? 1.818 7.551 -18.790 1.00 76.94 271 THR A CA 1
ATOM 2095 C C . THR A 1 271 ? 2.140 6.231 -19.485 1.00 76.94 271 THR A C 1
ATOM 2097 O O . THR A 1 271 ? 1.711 6.024 -20.617 1.00 76.94 271 THR A O 1
ATOM 2100 N N . VAL A 1 272 ? 2.861 5.321 -18.821 1.00 80.06 272 VAL A N 1
ATOM 2101 C CA . VAL A 1 272 ? 3.154 3.983 -19.363 1.00 80.06 272 VAL A CA 1
ATOM 2102 C C . VAL A 1 272 ? 2.089 2.951 -18.995 1.00 80.06 272 VAL A C 1
ATOM 2104 O O . VAL A 1 272 ? 2.113 1.838 -19.516 1.00 80.06 272 VAL A O 1
ATOM 2107 N N . SER A 1 273 ? 1.146 3.316 -18.122 1.00 82.44 273 SER A N 1
ATOM 2108 C CA . SER A 1 273 ? 0.080 2.430 -17.670 1.00 82.44 273 SER A CA 1
ATOM 2109 C C . SER A 1 273 ? -1.089 2.413 -18.651 1.00 82.44 273 SER A C 1
ATOM 2111 O O . SER A 1 273 ? -1.679 3.445 -18.973 1.00 82.44 273 SER A O 1
ATOM 2113 N N . ARG A 1 274 ? -1.509 1.215 -19.060 1.00 82.69 274 ARG A N 1
ATOM 2114 C CA . ARG A 1 274 ? -2.733 0.981 -19.846 1.00 82.69 274 ARG A CA 1
ATOM 2115 C C . ARG A 1 274 ? -4.003 1.291 -19.058 1.00 82.69 274 ARG A C 1
ATOM 2117 O O . ARG A 1 274 ? -5.068 1.491 -19.646 1.00 82.69 274 ARG A O 1
ATOM 2124 N N . TYR A 1 275 ? -3.909 1.274 -17.732 1.00 80.06 275 TYR A N 1
ATOM 2125 C CA . TYR A 1 275 ? -5.049 1.408 -16.837 1.00 80.06 275 TYR A CA 1
ATOM 2126 C C . TYR A 1 275 ? -5.141 2.772 -16.153 1.00 80.06 275 TYR A C 1
ATOM 2128 O O . TYR A 1 275 ? -6.220 3.112 -15.666 1.00 80.06 275 TYR A O 1
ATOM 2136 N N . ALA A 1 276 ? -4.073 3.575 -16.150 1.00 78.88 276 ALA A N 1
ATOM 2137 C CA . ALA A 1 276 ? -4.046 4.869 -15.474 1.00 78.88 276 ALA A CA 1
ATOM 2138 C C . ALA A 1 276 ? -5.186 5.791 -15.921 1.00 78.88 276 ALA A C 1
ATOM 2140 O O . ALA A 1 276 ? -5.889 6.328 -15.067 1.00 78.88 276 ALA A O 1
ATOM 2141 N N . GLU A 1 277 ? -5.454 5.895 -17.227 1.00 74.50 277 GLU A N 1
ATOM 2142 C CA . GLU A 1 277 ? -6.570 6.697 -17.762 1.00 74.50 277 GLU A CA 1
ATOM 2143 C C . GLU A 1 277 ? -7.946 6.242 -17.248 1.00 74.50 277 GLU A C 1
ATOM 2145 O O . GLU A 1 277 ? -8.892 7.023 -17.172 1.00 74.50 277 GLU A O 1
ATOM 2150 N N . GLN A 1 278 ? -8.087 4.964 -16.890 1.00 74.12 278 GLN A N 1
ATOM 2151 C CA . GLN A 1 278 ? -9.343 4.427 -16.371 1.00 74.12 278 GLN A CA 1
ATOM 2152 C C . GLN A 1 278 ? -9.520 4.711 -14.874 1.00 74.12 278 GLN A C 1
ATOM 2154 O O . GLN A 1 278 ? -10.644 4.618 -14.372 1.00 74.12 278 GLN A O 1
ATOM 2159 N N . TRP A 1 279 ? -8.437 4.986 -14.141 1.00 71.75 279 TRP A N 1
ATOM 2160 C CA . TRP A 1 279 ? -8.458 5.138 -12.681 1.00 71.75 279 TRP A CA 1
ATOM 2161 C C . TRP A 1 279 ? -8.351 6.579 -12.240 1.00 71.75 279 TRP A C 1
ATOM 2163 O O . TRP A 1 279 ? -8.987 6.956 -11.257 1.00 71.75 279 TRP A O 1
ATOM 2173 N N . LEU A 1 280 ? -7.529 7.351 -12.941 1.00 67.50 280 LEU A N 1
ATOM 2174 C CA . LEU A 1 280 ? -7.351 8.764 -12.704 1.00 67.50 280 LEU A CA 1
ATOM 2175 C C . LEU A 1 280 ? -8.606 9.461 -13.237 1.00 67.50 280 LEU A C 1
ATOM 2177 O O . LEU A 1 280 ? -8.883 9.397 -14.436 1.00 67.50 280 LEU A O 1
ATOM 2181 N N . PRO A 1 281 ? -9.445 10.052 -12.368 1.00 64.62 281 PRO A N 1
ATOM 2182 C CA . PRO A 1 281 ? -10.557 10.846 -12.859 1.00 64.62 281 PRO A CA 1
ATOM 2183 C C . PRO A 1 281 ? -10.000 12.061 -13.625 1.00 64.62 281 PRO A C 1
ATOM 2185 O O . PRO A 1 281 ? -8.837 12.414 -13.468 1.00 64.62 281 PRO A O 1
ATOM 2188 N N . ASN A 1 282 ? -10.803 12.717 -14.469 1.00 62.72 282 ASN A N 1
ATOM 2189 C CA . ASN A 1 282 ? -10.319 13.846 -15.289 1.00 62.72 282 ASN A CA 1
ATOM 2190 C C . ASN A 1 282 ? -9.741 15.014 -14.457 1.00 62.72 282 ASN A C 1
ATOM 2192 O O . ASN A 1 282 ? -9.064 15.881 -14.999 1.00 62.72 282 ASN A O 1
ATOM 2196 N N . ASP A 1 283 ? -10.054 15.062 -13.164 1.00 59.78 283 ASP A N 1
ATOM 2197 C CA . ASP A 1 283 ? -9.578 16.008 -12.155 1.00 59.78 283 ASP A CA 1
ATOM 2198 C C . ASP A 1 283 ? -8.442 15.447 -11.276 1.00 59.78 283 ASP A C 1
ATOM 2200 O O . ASP A 1 283 ? -8.097 16.041 -10.253 1.00 59.78 283 ASP A O 1
ATOM 2204 N N . SER A 1 284 ? -7.830 14.323 -11.659 1.00 62.69 284 SER A N 1
ATOM 2205 C CA . SER A 1 284 ? -6.616 13.820 -11.019 1.00 62.69 284 SER A CA 1
ATOM 2206 C C . SER A 1 284 ? -5.507 14.865 -11.067 1.00 62.69 284 SER A C 1
ATOM 2208 O O . SER A 1 284 ? -5.254 15.464 -12.115 1.00 62.69 284 SER A O 1
ATOM 2210 N N . CYS A 1 285 ? -4.800 15.042 -9.955 1.00 54.81 285 CYS A N 1
ATOM 2211 C CA . CYS A 1 285 ? -3.594 15.855 -9.947 1.00 54.81 285 CYS A CA 1
ATOM 2212 C C . CYS A 1 285 ? -2.474 14.999 -10.528 1.00 54.81 285 CYS A C 1
ATOM 2214 O O . CYS A 1 285 ? -2.045 14.033 -9.900 1.00 54.81 285 CYS A O 1
ATOM 2216 N N . VAL A 1 286 ? -2.059 15.306 -11.752 1.00 58.00 286 VAL A N 1
ATOM 2217 C CA . VAL A 1 286 ? -0.845 14.743 -12.329 1.00 58.00 286 VAL A CA 1
ATOM 2218 C C . VAL A 1 286 ? 0.287 15.712 -12.007 1.00 58.00 286 VAL A C 1
ATOM 2220 O O . VAL A 1 286 ? 0.359 16.797 -12.577 1.00 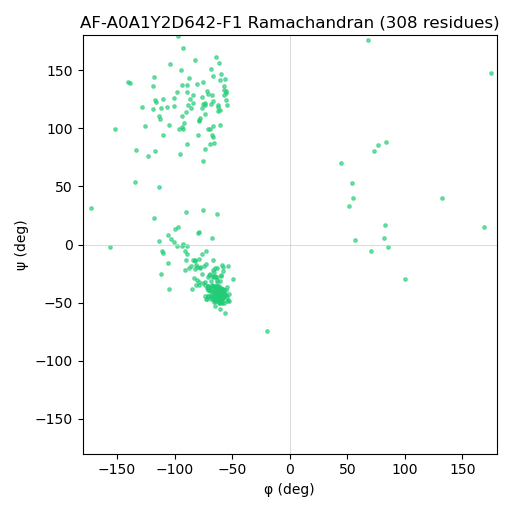58.00 286 VAL A O 1
ATOM 2223 N N . LEU A 1 287 ? 1.131 15.349 -11.047 1.00 53.78 287 LEU A N 1
ATOM 2224 C CA . LEU A 1 287 ? 2.376 16.041 -10.758 1.00 53.78 287 LEU A CA 1
ATOM 2225 C C . LEU A 1 287 ? 3.415 15.576 -11.778 1.00 53.78 287 LEU A C 1
ATOM 2227 O O . LEU A 1 287 ? 4.039 14.530 -11.615 1.00 53.78 287 LEU A O 1
ATOM 2231 N N . ASP A 1 288 ? 3.552 16.330 -12.859 1.00 55.75 288 ASP A N 1
ATOM 2232 C CA . ASP A 1 288 ? 4.635 16.137 -13.815 1.00 55.75 288 ASP A CA 1
ATOM 2233 C C . ASP A 1 288 ? 5.938 16.681 -13.215 1.00 55.75 288 ASP A C 1
ATOM 2235 O O . ASP A 1 288 ? 6.011 17.847 -12.827 1.00 55.75 288 ASP A O 1
ATOM 2239 N N . LEU A 1 289 ? 6.950 15.822 -13.085 1.00 53.28 289 LEU A N 1
ATOM 2240 C CA . LEU A 1 289 ? 8.295 16.191 -12.633 1.00 53.28 289 LEU A CA 1
ATOM 2241 C C . LEU A 1 289 ? 9.184 16.582 -13.821 1.00 53.28 289 LEU A C 1
ATOM 2243 O O . LEU A 1 289 ? 10.402 16.408 -13.768 1.00 53.28 289 LEU A O 1
ATOM 2247 N N . ALA A 1 290 ? 8.584 17.085 -14.902 1.00 48.81 290 ALA A N 1
ATOM 2248 C CA . ALA A 1 290 ? 9.317 17.696 -15.995 1.00 48.81 290 ALA A CA 1
ATOM 2249 C C . ALA A 1 290 ? 10.216 18.828 -15.463 1.00 48.81 290 ALA A C 1
ATOM 2251 O O . ALA A 1 290 ? 9.795 19.682 -14.680 1.00 48.81 290 ALA A O 1
ATOM 2252 N N . ASP A 1 291 ? 11.477 18.810 -15.893 1.00 45.84 291 ASP A N 1
ATOM 2253 C CA . ASP A 1 291 ? 12.508 19.786 -15.542 1.00 45.84 291 ASP A CA 1
ATOM 2254 C C . ASP A 1 291 ? 12.130 21.163 -16.122 1.00 45.84 291 ASP A C 1
ATOM 2256 O O . ASP A 1 291 ? 12.468 21.508 -17.259 1.00 45.84 291 ASP A O 1
ATOM 2260 N N . GLU A 1 292 ? 11.356 21.954 -15.375 1.00 42.12 292 GLU A N 1
ATOM 2261 C CA . GLU A 1 292 ? 11.061 23.336 -15.743 1.00 42.12 292 GLU A CA 1
ATOM 2262 C C . GLU A 1 292 ? 12.338 24.188 -15.614 1.00 42.12 292 GLU A C 1
ATOM 2264 O O . GLU A 1 292 ? 12.574 24.846 -14.600 1.00 42.12 292 GLU A O 1
ATOM 2269 N N . GLY A 1 293 ? 13.154 24.230 -16.676 1.00 44.47 293 GLY A N 1
ATOM 2270 C CA . GLY A 1 293 ? 13.965 25.420 -16.954 1.00 44.47 293 GLY A CA 1
ATOM 2271 C C . GLY A 1 293 ? 15.454 25.274 -17.270 1.00 44.47 293 GLY A C 1
ATOM 2272 O O . GLY A 1 293 ? 16.209 26.165 -16.888 1.00 44.47 293 GLY A O 1
ATOM 2273 N N . TYR A 1 294 ? 15.891 24.276 -18.043 1.00 41.03 294 TYR A N 1
ATOM 2274 C CA . TYR A 1 294 ? 17.162 24.384 -18.783 1.00 41.03 294 TYR A CA 1
ATOM 2275 C C . TYR A 1 294 ? 16.960 24.178 -20.288 1.00 41.03 294 TYR A C 1
ATOM 2277 O O . TYR A 1 294 ? 17.295 23.156 -20.879 1.00 41.03 294 TYR A O 1
ATOM 2285 N N . THR A 1 295 ? 16.425 25.209 -20.940 1.00 41.66 295 THR A N 1
ATOM 2286 C CA . THR A 1 295 ? 16.582 25.391 -22.385 1.00 41.66 295 THR A CA 1
ATOM 2287 C C . THR A 1 295 ? 18.011 25.853 -22.669 1.00 41.66 295 THR A C 1
ATOM 2289 O O . THR A 1 295 ? 18.242 27.049 -22.788 1.00 41.66 295 THR A O 1
ATOM 2292 N N . ASP A 1 296 ? 18.964 24.924 -22.738 1.00 43.53 296 ASP A N 1
ATOM 2293 C CA . ASP A 1 296 ? 20.182 25.088 -23.542 1.00 43.53 296 ASP A CA 1
ATOM 2294 C C . ASP A 1 296 ? 20.693 23.699 -23.992 1.00 43.53 296 ASP A C 1
ATOM 2296 O O . ASP A 1 296 ? 21.300 22.933 -23.250 1.00 43.53 296 ASP A O 1
ATOM 2300 N N . GLU A 1 297 ? 20.353 23.378 -25.243 1.00 39.19 297 GLU A N 1
ATOM 2301 C CA . GLU A 1 297 ? 20.951 22.408 -26.181 1.00 39.19 297 GLU A CA 1
ATOM 2302 C C . GLU A 1 297 ? 21.119 20.911 -25.848 1.00 39.19 297 GLU A C 1
ATOM 2304 O O . GLU A 1 297 ? 21.565 20.175 -26.728 1.00 39.19 297 GLU A O 1
ATOM 2309 N N . ILE A 1 298 ? 20.657 20.382 -24.713 1.00 39.31 298 ILE A N 1
ATOM 2310 C CA . ILE A 1 298 ? 20.448 18.923 -24.582 1.00 39.31 298 ILE A CA 1
ATOM 2311 C C . ILE A 1 298 ? 19.081 18.649 -23.952 1.00 39.31 298 ILE A C 1
ATOM 2313 O O . ILE A 1 298 ? 18.963 18.403 -22.756 1.00 39.31 298 ILE A O 1
ATOM 2317 N N . SER A 1 299 ? 18.024 18.692 -24.769 1.00 34.62 299 SER A N 1
ATOM 2318 C CA . SER A 1 299 ? 16.710 18.169 -24.381 1.00 34.62 299 SER A CA 1
ATOM 2319 C C . SER A 1 299 ? 16.791 16.648 -24.234 1.00 34.62 299 SER A C 1
ATOM 2321 O O . SER A 1 299 ? 16.616 15.910 -25.202 1.00 34.62 299 SER A O 1
ATOM 2323 N N . LEU A 1 300 ? 17.060 16.179 -23.017 1.00 38.81 300 LEU A N 1
ATOM 2324 C CA . LEU A 1 300 ? 16.738 14.818 -22.601 1.00 38.81 300 LEU A CA 1
ATOM 2325 C C . LEU A 1 300 ? 15.242 14.801 -22.275 1.00 38.81 300 LEU A C 1
ATOM 2327 O O . LEU A 1 300 ? 14.811 15.399 -21.293 1.00 38.81 300 LEU A O 1
ATOM 2331 N N . GLY A 1 301 ? 14.443 14.192 -23.149 1.00 33.19 301 GLY A N 1
ATOM 2332 C CA . GLY A 1 301 ? 13.006 14.038 -22.941 1.00 33.19 301 GLY A CA 1
ATOM 2333 C C . GLY A 1 301 ? 12.733 13.084 -21.782 1.00 33.19 301 GLY A C 1
ATOM 2334 O O . GLY A 1 301 ? 12.703 11.875 -21.983 1.00 33.19 301 GLY A O 1
ATOM 2335 N N . PHE A 1 302 ? 12.547 13.632 -20.584 1.00 39.81 302 PHE A N 1
ATOM 2336 C CA . PHE A 1 302 ? 11.982 12.922 -19.443 1.00 39.81 302 PHE A CA 1
ATOM 2337 C C . PHE A 1 302 ? 10.545 13.413 -19.245 1.00 39.81 302 PHE A C 1
ATOM 2339 O O . PHE A 1 302 ? 10.327 14.507 -18.737 1.00 39.81 302 PHE A O 1
ATOM 2346 N N . GLU A 1 303 ? 9.571 12.610 -19.671 1.00 40.94 303 GLU A N 1
ATOM 2347 C CA . GLU A 1 303 ? 8.170 12.752 -19.263 1.00 40.94 303 GLU A CA 1
ATOM 2348 C C . GLU A 1 303 ? 7.947 11.783 -18.095 1.00 40.94 303 GLU A C 1
ATOM 2350 O O . GLU A 1 303 ? 7.802 10.578 -18.300 1.00 40.94 303 GLU A O 1
ATOM 2355 N N . SER A 1 304 ? 7.982 12.286 -16.860 1.00 48.03 304 SER A N 1
ATOM 2356 C CA . SER A 1 304 ? 7.718 11.487 -15.659 1.00 48.03 304 SER A CA 1
ATOM 2357 C C . SER A 1 304 ? 6.627 12.160 -14.843 1.00 48.03 304 SER A C 1
ATOM 2359 O O . SER A 1 304 ? 6.869 13.102 -14.091 1.00 48.03 304 SER A O 1
ATOM 2361 N N . ALA A 1 305 ? 5.424 11.619 -14.958 1.00 52.41 305 ALA A N 1
ATOM 2362 C CA . ALA A 1 305 ? 4.251 12.061 -14.230 1.00 52.41 305 ALA A CA 1
ATOM 2363 C C . ALA A 1 305 ? 4.028 11.243 -12.943 1.00 52.41 305 ALA A C 1
ATOM 2365 O O . ALA A 1 305 ? 4.331 10.053 -12.878 1.00 52.41 305 ALA A O 1
ATOM 2366 N N . VAL A 1 306 ? 3.431 11.856 -11.923 1.00 49.50 306 VAL A N 1
ATOM 2367 C CA . VAL A 1 306 ? 2.852 11.192 -10.745 1.00 49.50 306 VAL A CA 1
ATOM 2368 C C . VAL A 1 306 ? 1.363 11.516 -10.717 1.00 49.50 306 VAL A C 1
ATOM 2370 O O . VAL A 1 306 ? 0.992 12.672 -10.588 1.00 49.50 306 VAL A O 1
ATOM 2373 N N . GLY A 1 307 ? 0.488 10.522 -10.842 1.00 50.31 307 GLY A N 1
ATOM 2374 C CA . GLY A 1 307 ? -0.965 10.720 -10.815 1.00 50.31 307 GLY A CA 1
ATOM 2375 C C . GLY A 1 307 ? -1.561 10.529 -9.420 1.00 50.31 307 GLY A C 1
ATOM 2376 O O . GLY A 1 307 ? -1.223 9.563 -8.736 1.00 50.31 307 GLY A O 1
ATOM 2377 N N . VAL A 1 308 ? -2.486 11.406 -9.017 1.00 51.72 308 VAL A N 1
ATOM 2378 C CA . VAL A 1 308 ? -3.279 11.287 -7.781 1.00 51.72 308 VAL A CA 1
ATOM 2379 C C . VAL A 1 308 ? -4.747 11.029 -8.111 1.00 51.72 308 VAL A C 1
ATOM 2381 O O . VAL A 1 308 ? -5.414 11.887 -8.690 1.00 51.72 308 VAL A O 1
ATOM 2384 N N . ALA A 1 309 ? -5.279 9.880 -7.692 1.00 54.38 309 ALA A N 1
ATOM 2385 C CA . ALA A 1 309 ? -6.718 9.614 -7.743 1.00 54.38 309 ALA A CA 1
ATOM 2386 C C . ALA A 1 309 ? -7.417 10.148 -6.477 1.00 54.38 309 ALA A C 1
ATOM 2388 O O . ALA A 1 309 ? -7.034 9.789 -5.354 1.00 54.38 309 ALA A O 1
ATOM 2389 N N . TYR A 1 310 ? -8.437 10.998 -6.662 1.00 49.53 310 TYR A N 1
ATOM 2390 C CA . TYR A 1 310 ? -9.237 11.591 -5.582 1.00 49.53 310 TYR A CA 1
ATOM 2391 C C . TYR A 1 310 ? -10.534 10.858 -5.296 1.00 49.53 310 TYR A C 1
ATOM 2393 O O . TYR A 1 310 ? -11.157 10.276 -6.208 1.00 49.53 310 TYR A O 1
#

Nearest PDB structures (foldseek):
  2jsw-assembly1_A  TM=2.392E-01  e=4.145E+00  Mus musculus
  8z40-assembly1_F  TM=3.523E-01  e=9.265E+00  Limisphaera ngatamarikiensis
  8d85-assembly1_D  TM=2.100E-01  e=8.782E+00  Homo sapiens

Mean predicted aligned error: 11.06 Å

Solvent-accessible surface area (backbone atoms only — not comparable to full-atom values): 17880 Å² total; per-residue (Å²): 133,87,79,81,78,80,84,68,76,62,68,67,61,58,48,53,52,47,51,56,49,45,53,50,52,47,49,51,53,49,48,52,50,47,48,53,52,52,50,53,47,52,54,55,53,73,70,47,76,85,72,75,78,71,65,71,70,68,65,80,79,66,87,58,82,60,54,73,67,58,50,37,62,60,68,64,57,59,93,55,47,66,60,49,52,47,51,52,50,40,50,53,16,55,50,58,73,46,77,71,88,76,77,73,88,83,80,86,86,90,89,66,80,75,62,57,60,58,54,45,50,52,24,56,55,48,34,47,54,48,52,47,42,60,54,38,56,68,64,78,49,39,46,56,41,69,45,66,60,80,77,38,70,50,95,84,39,79,44,28,60,48,52,6,44,41,44,51,47,25,45,54,38,48,67,73,44,60,94,52,46,74,50,75,81,53,47,71,68,46,50,53,28,43,67,67,56,34,57,74,38,31,52,49,54,34,52,48,29,47,60,41,40,46,80,26,41,34,37,39,38,36,40,54,49,51,72,38,50,4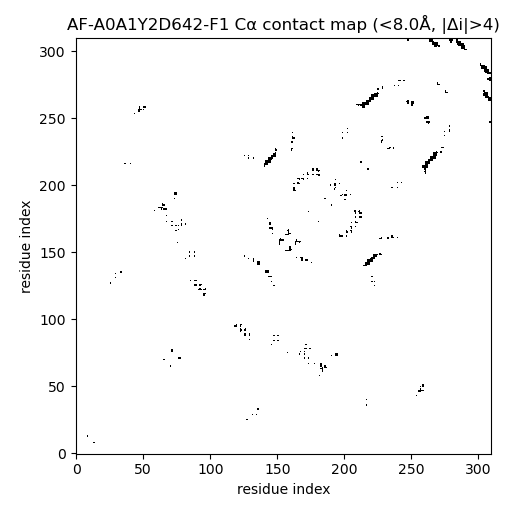3,83,88,37,33,68,59,28,58,51,53,51,53,49,50,44,51,49,23,55,65,43,59,62,70,58,88,75,65,79,49,24,37,50,36,43,38,34,30,44,36,86,74,35,91,54,35,77,81,51,39,51,99,81,33,54,62,54,63,68,51,82,88,78,75,93,70,98,66,89,75,89,61,89,45,36,32,35,32,32,107